Protein AF-A0A0F9JRD9-F1 (afdb_monomer)

Sequence (207 aa):
SVIQPGNIDYAKNQMSSLLNKDDSLRIRKLTGLKNTLFKLPQEKFYAPIIGVGLGSYSSRAAMITSGEYLRHHPSFIPIIPSKETKKFILPLWNRELLKNKWNHGVSNQPFSSWQSIYGEVGFIGLIIFLFVFFNNIKVFSFLLNNCKDKYICSIASGMLFFTIYLFFLLFMDNWLEYPRLMIPYWLITGLLLKEMASVKKKKNEKI

pLDDT: mean 91.37, std 11.01, range [45.81, 98.5]

Radius of gyration: 20.99 Å; Cα contacts (8 Å, |Δi|>4): 236; chains: 1; bounding box: 62×36×52 Å

Foldseek 3Di:
DPDDPVVVVLVVLLVVLCVDPDPLSHQLQVQLVCCLPPVLCVVPVCCQAFAPAALQAQDPSLVLLCVFPDPDNDPVRHNDHHPRCVPRQCVQGGVVQVVPVSQPDLSSHNDFQVSNQCNHTHVVSVVVVVVVLVVLLVLLVLCCVQPPDPVLVVLSVVLNVVSVVVVVRRSRHSVVNDCVPVVVSVVSSVVSVVVSVVRVVVVVVVD

Mean predicted aligned error: 5.33 Å

Secondary structure (DSSP, 8-state):
--S-HHHHHHHHHHHHHHH---GGGS-HHHHHHHIIIIIHHHH-TTHHHH-S-TTSSSSHHHHHHTSSSSSS--TTS-----HHIIIIITTTS-HHHHTSGGG-SGGG-S--HHHHHHHHHHHHHHHHHHHHHHHHHHHHHHHHHH---HHHHHHHHHHHHHHHHHHHHTTT--GGG-HHHHHHHHHHHHHHHHHHHHHHHHHHTT-

Solvent-accessible surface area (backbone atoms only — not comparable to full-atom values): 11183 Å² total; per-residue (Å²): 125,98,64,64,75,65,55,59,54,50,51,52,53,55,53,52,24,66,73,44,88,51,77,91,50,42,56,28,26,61,53,22,48,48,37,57,73,52,51,44,34,74,79,34,77,58,23,58,50,54,18,70,37,80,54,29,33,66,35,68,61,19,38,46,24,48,46,51,63,46,95,75,66,56,88,88,57,66,74,64,50,37,73,50,18,57,67,58,38,41,84,57,58,36,56,75,67,49,68,43,81,89,43,70,48,62,77,39,39,38,54,16,32,54,54,29,38,30,42,14,29,2,51,56,40,43,51,54,50,50,52,55,52,55,48,52,47,51,52,26,56,48,37,58,77,68,53,84,51,65,67,61,32,51,51,30,48,53,52,39,56,50,48,56,50,50,58,64,40,27,78,52,35,52,61,84,76,36,65,86,57,47,51,59,52,52,54,54,50,52,54,51,53,53,50,47,52,54,55,52,52,62,55,63,78,73,111

Structure (mmCIF, N/CA/C/O backbone):
data_AF-A0A0F9JRD9-F1
#
_entry.id   AF-A0A0F9JRD9-F1
#
loop_
_atom_site.group_PDB
_atom_site.id
_atom_site.type_symbol
_atom_site.label_atom_id
_atom_site.label_alt_id
_atom_site.label_comp_id
_atom_site.label_asym_id
_atom_site.label_entity_id
_atom_site.label_seq_id
_atom_site.pdbx_PDB_ins_code
_atom_site.Cartn_x
_atom_site.Cartn_y
_atom_site.Cartn_z
_atom_site.occupancy
_atom_site.B_iso_or_equiv
_atom_site.auth_seq_id
_atom_site.auth_comp_id
_atom_site.auth_asym_id
_atom_site.auth_atom_id
_atom_site.pdbx_PDB_model_num
ATOM 1 N N . SER A 1 1 ? 28.721 -4.020 19.016 1.00 45.81 1 SER A N 1
ATOM 2 C CA . SER A 1 1 ? 28.561 -2.705 18.365 1.00 45.81 1 SER A CA 1
ATOM 3 C C . SER A 1 1 ? 27.172 -2.642 17.743 1.00 45.81 1 SER A C 1
ATOM 5 O O . SER A 1 1 ? 26.763 -3.589 17.088 1.00 45.81 1 SER A O 1
ATOM 7 N N . VAL A 1 2 ? 26.408 -1.578 18.013 1.00 55.34 2 VAL A N 1
ATOM 8 C CA . VAL A 1 2 ? 24.977 -1.441 17.636 1.00 55.34 2 VAL A CA 1
ATOM 9 C C . VAL A 1 2 ? 24.785 -1.113 16.144 1.00 55.34 2 VAL A C 1
ATOM 11 O O . VAL A 1 2 ? 23.681 -1.165 15.615 1.00 55.34 2 VAL A O 1
ATOM 14 N N . ILE A 1 3 ? 25.876 -0.829 15.433 1.00 51.28 3 ILE A N 1
ATOM 15 C CA . ILE A 1 3 ? 25.873 -0.541 14.002 1.00 51.28 3 ILE A CA 1
ATOM 16 C C . ILE A 1 3 ? 26.516 -1.731 13.294 1.00 51.28 3 ILE A C 1
ATOM 18 O O . ILE A 1 3 ? 27.713 -1.975 13.456 1.00 51.28 3 ILE A O 1
ATOM 22 N N . GLN A 1 4 ? 25.727 -2.481 12.518 1.00 53.19 4 GLN A N 1
ATOM 23 C CA . GLN A 1 4 ? 26.287 -3.437 11.566 1.00 53.19 4 GLN A CA 1
ATOM 24 C C . GLN A 1 4 ? 27.150 -2.647 10.569 1.00 53.19 4 GLN A C 1
ATOM 26 O O . GLN A 1 4 ? 26.616 -1.750 9.911 1.00 53.19 4 GLN A O 1
ATOM 31 N N . PRO A 1 5 ? 28.454 -2.947 10.438 1.00 58.69 5 PRO A N 1
ATOM 32 C CA . PRO A 1 5 ? 29.384 -2.144 9.640 1.00 58.69 5 PRO A CA 1
ATOM 33 C C . PRO A 1 5 ? 28.925 -1.943 8.184 1.00 58.69 5 PRO A C 1
ATOM 35 O O . PRO A 1 5 ? 29.139 -0.878 7.617 1.00 58.69 5 PRO A O 1
ATOM 38 N N . GLY A 1 6 ? 28.161 -2.887 7.621 1.00 74.44 6 GLY A N 1
ATOM 39 C CA . GLY A 1 6 ? 27.599 -2.771 6.271 1.00 74.44 6 GLY A CA 1
ATOM 40 C C . GLY A 1 6 ? 26.513 -1.700 6.081 1.00 74.44 6 GLY A C 1
ATOM 41 O O . GLY A 1 6 ? 26.252 -1.320 4.943 1.00 74.44 6 GLY A O 1
ATOM 42 N N . ASN A 1 7 ? 25.887 -1.179 7.144 1.00 78.81 7 ASN A N 1
ATOM 43 C CA . ASN A 1 7 ? 24.824 -0.169 7.019 1.00 78.81 7 ASN A CA 1
ATOM 44 C C . ASN A 1 7 ? 25.373 1.213 6.655 1.00 78.81 7 ASN A C 1
ATOM 46 O O . ASN A 1 7 ? 24.731 1.951 5.908 1.00 78.81 7 ASN A O 1
ATOM 50 N N . ILE A 1 8 ? 26.560 1.558 7.163 1.00 81.50 8 ILE A N 1
ATOM 51 C CA . ILE A 1 8 ? 27.232 2.817 6.817 1.00 81.50 8 ILE A CA 1
ATOM 52 C C . ILE A 1 8 ? 27.651 2.774 5.349 1.00 81.50 8 ILE A C 1
ATOM 54 O O . ILE A 1 8 ? 27.400 3.728 4.616 1.00 81.50 8 ILE A O 1
ATOM 58 N N . ASP A 1 9 ? 28.225 1.657 4.903 1.00 81.12 9 ASP A N 1
ATOM 59 C CA . ASP A 1 9 ? 28.623 1.480 3.506 1.00 81.12 9 ASP A CA 1
ATOM 60 C C . ASP A 1 9 ? 27.410 1.474 2.573 1.00 81.12 9 ASP A C 1
ATOM 62 O O . ASP A 1 9 ? 27.439 2.097 1.514 1.00 81.12 9 ASP A O 1
ATOM 66 N N . TYR A 1 10 ? 26.301 0.855 2.989 1.00 76.62 10 TYR A N 1
ATOM 67 C CA . TYR A 1 10 ? 25.032 0.936 2.269 1.00 76.62 10 TYR A CA 1
ATOM 68 C C . TYR A 1 10 ? 24.541 2.381 2.141 1.00 76.62 10 TYR A C 1
ATOM 70 O O . TYR A 1 10 ? 24.228 2.822 1.036 1.00 76.62 10 TYR A O 1
ATOM 78 N N . ALA A 1 11 ? 24.501 3.136 3.243 1.00 79.50 11 ALA A N 1
ATOM 79 C CA . ALA A 1 11 ? 24.066 4.530 3.229 1.00 79.50 11 ALA A CA 1
ATOM 80 C C . ALA A 1 11 ? 24.973 5.399 2.344 1.00 79.50 11 ALA A C 1
ATOM 82 O O . ALA A 1 11 ? 24.471 6.166 1.523 1.00 79.50 11 ALA A O 1
ATOM 83 N N . LYS A 1 12 ? 26.297 5.223 2.440 1.00 81.75 12 LYS A N 1
ATOM 84 C CA . LYS A 1 12 ? 27.276 5.896 1.574 1.00 81.75 12 LYS A CA 1
ATOM 85 C C . LYS A 1 12 ? 27.044 5.574 0.100 1.00 81.75 12 LYS A C 1
ATOM 87 O O . LYS A 1 12 ? 27.028 6.495 -0.709 1.00 81.75 12 LYS A O 1
ATOM 92 N N . ASN A 1 13 ? 26.809 4.306 -0.239 1.00 76.88 13 ASN A N 1
ATOM 93 C CA . ASN A 1 13 ? 26.531 3.881 -1.613 1.00 76.88 13 ASN A CA 1
ATOM 94 C C . ASN A 1 13 ? 25.214 4.456 -2.156 1.00 76.88 13 ASN A C 1
ATOM 96 O O . ASN A 1 13 ? 25.135 4.798 -3.330 1.00 76.88 13 ASN A O 1
ATOM 100 N N . GLN A 1 14 ? 24.187 4.601 -1.316 1.00 75.44 14 GLN A N 1
ATOM 101 C CA . GLN A 1 14 ? 22.921 5.230 -1.713 1.00 75.44 14 GLN A CA 1
ATOM 102 C C . GLN A 1 14 ? 23.048 6.757 -1.862 1.00 75.44 14 GLN A C 1
ATOM 104 O O . GLN A 1 14 ? 22.435 7.354 -2.743 1.00 75.44 14 GLN A O 1
ATOM 109 N N . MET A 1 15 ? 23.860 7.416 -1.029 1.00 77.75 15 MET A N 1
ATOM 110 C CA . MET A 1 15 ? 24.137 8.851 -1.179 1.00 77.75 15 MET A CA 1
ATOM 111 C C . MET A 1 15 ? 25.020 9.139 -2.396 1.00 77.75 15 MET A C 1
ATOM 113 O O . MET A 1 15 ? 24.777 10.110 -3.109 1.00 77.75 15 MET A O 1
ATOM 117 N N . SER A 1 16 ? 26.020 8.301 -2.676 1.00 76.25 16 SER A N 1
ATOM 118 C CA . SER A 1 16 ? 26.856 8.465 -3.869 1.00 76.25 16 SER A CA 1
ATOM 119 C C . SER A 1 16 ? 26.058 8.226 -5.152 1.00 76.25 16 SER A C 1
ATOM 121 O O . SER A 1 16 ? 26.241 8.951 -6.129 1.00 76.25 16 SER A O 1
ATOM 123 N N . SER A 1 17 ? 25.110 7.286 -5.141 1.00 70.75 17 SER A N 1
ATOM 124 C CA . SER A 1 17 ? 24.231 7.031 -6.284 1.00 70.75 17 SER A CA 1
ATOM 125 C C . SER A 1 17 ? 23.247 8.177 -6.564 1.00 70.75 17 SER A C 1
ATOM 127 O O . SER A 1 17 ? 22.874 8.390 -7.714 1.00 70.75 17 SER A O 1
ATOM 129 N N . LEU A 1 18 ? 22.878 8.969 -5.548 1.00 71.19 18 LEU A N 1
ATOM 130 C CA . LEU A 1 18 ? 22.117 10.215 -5.718 1.00 71.19 18 LEU A CA 1
ATOM 131 C C . LEU A 1 18 ? 22.919 11.328 -6.401 1.00 71.19 18 LEU A C 1
ATOM 133 O O . LEU A 1 18 ? 22.350 12.118 -7.152 1.00 71.19 18 LEU A O 1
ATOM 137 N N . LEU A 1 19 ? 24.217 11.415 -6.103 1.00 74.56 19 LEU A N 1
ATOM 138 C CA . LEU A 1 19 ? 25.107 12.452 -6.635 1.00 74.56 19 LEU A CA 1
ATOM 139 C C . LEU A 1 19 ? 25.600 12.125 -8.051 1.00 74.56 19 LEU A C 1
ATOM 141 O O . LEU A 1 19 ? 25.897 13.033 -8.829 1.00 74.56 19 LEU A O 1
ATOM 145 N N . ASN A 1 20 ? 25.658 10.840 -8.403 1.00 67.06 20 ASN A N 1
ATOM 146 C CA . ASN A 1 20 ? 26.036 10.403 -9.739 1.00 67.06 20 ASN A CA 1
ATOM 147 C C . ASN A 1 20 ? 24.924 10.701 -10.759 1.00 67.06 20 ASN A C 1
ATOM 149 O O . ASN A 1 20 ? 23.761 10.349 -10.579 1.00 67.06 20 ASN A O 1
ATOM 153 N N . LYS A 1 21 ? 25.298 11.347 -11.872 1.00 60.53 21 LYS A N 1
ATOM 154 C CA . LYS A 1 21 ? 24.382 11.695 -12.976 1.00 60.53 21 LYS A CA 1
ATOM 155 C C . LYS A 1 21 ? 23.996 10.506 -13.865 1.00 60.53 21 LYS A C 1
ATOM 157 O O . LYS A 1 21 ? 23.145 10.677 -14.734 1.00 60.53 21 LYS A O 1
ATOM 162 N N . ASP A 1 22 ? 24.611 9.344 -13.667 1.00 61.94 22 ASP A N 1
ATOM 163 C CA . ASP A 1 22 ? 24.300 8.136 -14.424 1.00 61.94 22 ASP A CA 1
ATOM 164 C C . ASP A 1 22 ? 22.902 7.612 -14.046 1.00 61.94 22 ASP A C 1
ATOM 166 O O . ASP A 1 22 ? 22.629 7.269 -12.893 1.00 61.94 22 ASP A O 1
ATOM 170 N N . ASP A 1 23 ? 22.003 7.568 -15.031 1.00 57.19 23 ASP A N 1
ATOM 171 C CA . ASP A 1 23 ? 20.615 7.120 -14.878 1.00 57.19 23 ASP A CA 1
ATOM 172 C C . ASP A 1 23 ? 20.515 5.669 -14.375 1.00 57.19 23 ASP A C 1
ATOM 174 O O . ASP A 1 23 ? 19.526 5.319 -13.726 1.00 57.19 23 ASP A O 1
ATOM 178 N N . SER A 1 24 ? 21.542 4.843 -14.613 1.00 53.91 24 SER A N 1
ATOM 179 C CA . SER A 1 24 ? 21.598 3.450 -14.150 1.00 53.91 24 SER A CA 1
ATOM 180 C C . SER A 1 24 ? 21.767 3.311 -12.628 1.00 53.91 24 SER A C 1
ATOM 182 O O . SER A 1 24 ? 21.397 2.282 -12.058 1.00 53.91 24 SER A O 1
ATOM 184 N N . LEU A 1 25 ? 22.264 4.357 -11.956 1.00 55.25 25 LEU A N 1
ATOM 185 C CA . LEU A 1 25 ? 22.489 4.405 -10.505 1.00 55.25 25 LEU A CA 1
ATOM 186 C C . LEU A 1 25 ? 21.415 5.202 -9.749 1.00 55.25 25 LEU A C 1
ATOM 188 O O . LEU A 1 25 ? 21.411 5.212 -8.515 1.00 55.25 25 LEU A O 1
ATOM 192 N N . ARG A 1 26 ? 20.477 5.853 -10.450 1.00 65.00 26 ARG A N 1
ATOM 193 C CA . ARG A 1 26 ? 19.422 6.640 -9.798 1.00 65.00 26 ARG A CA 1
ATOM 194 C C . ARG A 1 26 ? 18.567 5.781 -8.869 1.00 65.00 26 ARG A C 1
ATOM 196 O O . ARG A 1 26 ? 18.231 4.636 -9.176 1.00 65.00 26 ARG A O 1
ATOM 203 N N . ILE A 1 27 ? 18.142 6.376 -7.749 1.00 79.75 27 ILE A N 1
ATOM 204 C CA . ILE A 1 27 ? 17.219 5.738 -6.802 1.00 79.75 27 ILE A CA 1
ATOM 205 C C . ILE A 1 27 ? 15.964 5.292 -7.551 1.00 79.75 27 ILE A C 1
ATOM 207 O O . ILE A 1 27 ? 15.130 6.098 -7.970 1.00 79.75 27 ILE A O 1
ATOM 211 N N . ARG A 1 28 ? 15.812 3.975 -7.671 1.00 88.50 28 ARG A N 1
ATOM 212 C CA . ARG A 1 28 ? 14.753 3.332 -8.452 1.00 88.50 28 ARG A CA 1
ATOM 213 C C . ARG A 1 28 ? 13.352 3.731 -8.014 1.00 88.50 28 ARG A C 1
ATOM 215 O O . ARG A 1 28 ? 12.466 3.815 -8.855 1.00 88.50 28 ARG A O 1
ATOM 222 N N . LYS A 1 29 ? 13.160 4.048 -6.732 1.00 90.31 29 LYS A N 1
ATOM 223 C CA . LYS A 1 29 ? 11.905 4.599 -6.210 1.00 90.31 29 LYS A CA 1
ATOM 224 C C . LYS A 1 29 ? 11.547 5.950 -6.820 1.00 90.31 29 LYS A C 1
ATOM 226 O O . LYS A 1 29 ? 10.413 6.136 -7.242 1.00 90.31 29 LYS A O 1
ATOM 231 N N . LEU A 1 30 ? 12.509 6.866 -6.935 1.00 89.75 30 LEU A N 1
ATOM 232 C CA . LEU A 1 30 ? 12.281 8.164 -7.576 1.00 89.75 30 LEU A CA 1
ATOM 233 C C . LEU A 1 30 ? 12.017 7.998 -9.075 1.00 89.75 30 LEU A C 1
ATOM 235 O O . LEU A 1 30 ? 11.145 8.664 -9.631 1.00 89.75 30 LEU A O 1
ATOM 239 N N . THR A 1 31 ? 12.720 7.071 -9.727 1.00 91.88 31 THR A N 1
ATOM 240 C CA . THR A 1 31 ? 12.466 6.748 -11.136 1.00 91.88 31 THR A CA 1
ATOM 241 C C . THR A 1 31 ? 11.081 6.130 -11.333 1.00 91.88 31 THR A C 1
ATOM 243 O O . THR A 1 31 ? 10.363 6.529 -12.247 1.00 91.88 31 THR A O 1
ATOM 246 N N . GLY A 1 32 ? 10.665 5.212 -10.457 1.00 94.25 32 GLY A N 1
ATOM 247 C CA . GLY A 1 32 ? 9.326 4.623 -10.454 1.00 94.25 32 GLY A CA 1
ATOM 248 C C . GLY A 1 32 ? 8.240 5.672 -10.225 1.00 94.25 32 GLY A C 1
ATOM 249 O O . GLY A 1 32 ? 7.268 5.733 -10.978 1.00 94.25 32 GLY A O 1
ATOM 250 N N . LEU A 1 33 ? 8.463 6.584 -9.278 1.00 95.00 33 LEU A N 1
ATOM 251 C CA . LEU A 1 33 ? 7.599 7.732 -9.028 1.00 95.00 33 LEU A CA 1
ATOM 252 C C . LEU A 1 33 ? 7.448 8.617 -10.271 1.00 95.00 33 LEU A C 1
ATOM 254 O O . LEU A 1 33 ? 6.331 8.918 -10.690 1.00 95.00 33 LEU A O 1
ATOM 258 N N . LYS A 1 34 ? 8.567 8.984 -10.908 1.00 95.44 34 LYS A N 1
ATOM 259 C CA . LYS A 1 34 ? 8.569 9.771 -12.148 1.00 95.44 34 LYS A CA 1
ATOM 260 C C . LYS A 1 34 ? 7.836 9.045 -13.277 1.00 95.44 34 LYS A C 1
ATOM 262 O O . LYS A 1 34 ? 7.066 9.664 -14.011 1.00 95.44 34 LYS A O 1
ATOM 267 N N . ASN A 1 35 ? 8.068 7.740 -13.421 1.00 96.19 35 ASN A N 1
ATOM 268 C CA . ASN A 1 35 ? 7.374 6.918 -14.406 1.00 96.19 35 ASN A CA 1
ATOM 269 C C . ASN A 1 35 ? 5.860 6.928 -14.152 1.00 96.19 35 ASN A C 1
ATOM 271 O O . ASN A 1 35 ? 5.098 7.078 -15.099 1.00 96.19 35 ASN A O 1
ATOM 275 N N . THR A 1 36 ? 5.434 6.836 -12.893 1.00 96.75 36 THR A N 1
ATOM 276 C CA . THR A 1 36 ? 4.015 6.784 -12.518 1.00 96.75 36 THR A CA 1
ATOM 277 C C . THR A 1 36 ? 3.312 8.127 -12.714 1.00 96.75 36 THR A C 1
ATOM 279 O O . THR A 1 36 ? 2.230 8.167 -13.284 1.00 96.75 36 THR A O 1
ATOM 282 N N . LEU A 1 37 ? 3.913 9.232 -12.262 1.00 97.06 37 LEU A N 1
ATOM 283 C CA . LEU A 1 37 ? 3.261 10.548 -12.274 1.00 97.06 37 LEU A CA 1
ATOM 284 C C . LEU A 1 37 ? 3.345 11.272 -13.618 1.00 97.06 37 LEU A C 1
ATOM 286 O O . LEU A 1 37 ? 2.480 12.088 -13.914 1.00 97.06 37 LEU A O 1
ATOM 290 N N . PHE A 1 38 ? 4.384 11.013 -14.417 1.00 97.19 38 PHE A N 1
ATOM 291 C CA . PHE A 1 38 ? 4.633 11.790 -15.636 1.00 97.19 38 PHE A CA 1
ATOM 292 C C . PHE A 1 38 ? 4.625 10.943 -16.901 1.00 97.19 38 PHE A C 1
ATOM 294 O O . PHE A 1 38 ? 3.961 11.313 -17.863 1.00 97.19 38 PHE A O 1
ATOM 301 N N . LYS A 1 39 ? 5.312 9.794 -16.922 1.00 97.12 39 LYS A N 1
ATOM 302 C CA . LYS A 1 39 ? 5.390 8.988 -18.154 1.00 97.12 39 LYS A CA 1
ATOM 303 C C . LYS A 1 39 ? 4.118 8.186 -18.420 1.00 97.12 39 LYS A C 1
ATOM 305 O O . LYS A 1 39 ? 3.664 8.122 -19.556 1.00 97.12 39 LYS A O 1
ATOM 310 N N . LEU A 1 40 ? 3.525 7.597 -17.384 1.00 97.19 40 LEU A N 1
ATOM 311 C CA . LEU A 1 40 ? 2.293 6.823 -17.519 1.00 97.19 40 LEU A CA 1
ATOM 312 C C . LEU A 1 40 ? 1.136 7.687 -18.064 1.00 97.19 40 LEU A C 1
ATOM 314 O O . LEU A 1 40 ? 0.501 7.249 -19.022 1.00 97.19 40 LEU A O 1
ATOM 318 N N . PRO A 1 41 ? 0.901 8.923 -17.574 1.00 97.44 41 PRO A N 1
ATOM 319 C CA . PRO A 1 41 ? -0.140 9.793 -18.126 1.00 97.44 41 PRO A CA 1
ATOM 320 C C . PRO A 1 41 ? 0.147 10.294 -19.543 1.00 97.44 41 PRO A C 1
ATOM 322 O O . PRO A 1 41 ? -0.790 10.491 -20.310 1.00 97.44 41 PRO A O 1
ATOM 325 N N . GLN A 1 42 ? 1.424 10.471 -19.905 1.00 97.25 42 GLN A N 1
ATOM 326 C CA . GLN A 1 42 ? 1.820 10.823 -21.275 1.00 97.25 42 GLN A CA 1
ATOM 327 C C . GLN A 1 42 ? 1.442 9.727 -22.279 1.00 97.25 42 GLN A C 1
ATOM 329 O O . GLN A 1 42 ? 1.083 10.032 -23.411 1.00 97.25 42 GLN A O 1
ATOM 334 N N . GLU A 1 43 ? 1.499 8.457 -21.873 1.00 96.69 43 GLU A N 1
ATOM 335 C CA . GLU A 1 43 ? 1.121 7.331 -22.735 1.00 96.69 43 GLU A CA 1
ATOM 336 C C . GLU A 1 43 ? -0.366 6.997 -22.673 1.00 96.69 43 GLU A C 1
ATOM 338 O O . GLU A 1 43 ? -0.952 6.542 -23.655 1.00 96.69 43 GLU A O 1
ATOM 343 N N . LYS A 1 44 ? -0.980 7.198 -21.508 1.00 97.00 44 LYS A N 1
ATOM 344 C CA . LYS A 1 44 ? -2.383 6.896 -21.251 1.00 97.00 44 LYS A CA 1
ATOM 345 C C . LYS A 1 44 ? -3.016 8.057 -20.508 1.00 97.00 44 LYS A C 1
ATOM 347 O O . LYS A 1 44 ? -3.017 8.089 -19.280 1.00 97.00 44 LYS A O 1
ATOM 352 N N . PHE A 1 45 ? -3.619 8.976 -21.258 1.00 97.44 45 PHE A N 1
ATOM 353 C CA . PHE A 1 45 ? -4.219 10.195 -20.704 1.00 97.44 45 PHE A CA 1
ATOM 354 C C . PHE A 1 45 ? -5.280 9.923 -19.620 1.00 97.44 45 PHE A C 1
ATOM 356 O O . PHE A 1 45 ? -5.492 10.757 -18.745 1.00 97.44 45 PHE A O 1
ATOM 363 N N . TYR A 1 46 ? -5.943 8.760 -19.661 1.00 97.31 46 TYR A N 1
ATOM 364 C CA . TYR A 1 46 ? -6.962 8.352 -18.690 1.00 97.31 46 TYR A CA 1
ATOM 365 C C . TYR A 1 46 ? -6.376 7.772 -17.390 1.00 97.31 46 TYR A C 1
ATOM 367 O O . TYR A 1 46 ? -7.074 7.716 -16.374 1.00 97.31 46 TYR A O 1
ATOM 375 N N . ALA A 1 47 ? -5.106 7.346 -17.397 1.00 97.50 47 ALA A N 1
ATOM 376 C CA . ALA A 1 47 ? -4.472 6.664 -16.270 1.00 97.50 47 ALA A CA 1
ATOM 377 C C . ALA A 1 47 ? -4.477 7.481 -14.963 1.00 97.50 47 ALA A C 1
ATOM 379 O O . ALA A 1 47 ? -4.743 6.891 -13.920 1.00 97.50 47 ALA A O 1
ATOM 380 N N . PRO A 1 48 ? -4.293 8.817 -14.958 1.00 98.00 48 PRO A N 1
ATOM 381 C CA . PRO A 1 48 ? -4.449 9.604 -13.737 1.00 98.00 48 PRO A CA 1
ATOM 382 C C . PRO A 1 48 ? -5.813 9.465 -13.067 1.00 98.00 48 PRO A C 1
ATOM 384 O O . PRO A 1 48 ? -5.894 9.555 -11.849 1.00 98.00 48 PRO A O 1
ATOM 387 N N . ILE A 1 49 ? -6.887 9.282 -13.836 1.00 98.12 49 ILE A N 1
ATOM 388 C CA . ILE A 1 49 ? -8.254 9.298 -13.306 1.00 98.12 49 ILE A CA 1
ATOM 389 C C . ILE A 1 49 ? -8.648 7.899 -12.834 1.00 98.12 49 ILE A C 1
ATOM 391 O O . ILE A 1 49 ? -9.047 7.739 -11.681 1.00 98.12 49 ILE A O 1
ATOM 395 N N . ILE A 1 50 ? -8.495 6.900 -13.710 1.00 98.00 50 ILE A N 1
ATOM 396 C CA . ILE A 1 50 ? -9.004 5.532 -13.503 1.00 98.00 50 ILE A CA 1
ATOM 397 C C . ILE A 1 50 ? -7.910 4.458 -13.431 1.00 98.00 50 ILE A C 1
ATOM 399 O O . ILE A 1 50 ? -8.218 3.290 -13.217 1.00 98.00 50 ILE A O 1
ATOM 403 N N . GLY A 1 51 ? -6.642 4.829 -13.615 1.00 98.06 51 GLY A N 1
ATOM 404 C CA . GLY A 1 51 ? -5.516 3.897 -13.634 1.00 98.06 51 GLY A CA 1
ATOM 405 C C . GLY A 1 51 ? -5.436 3.052 -14.904 1.00 98.06 51 GLY A C 1
ATOM 406 O O . GLY A 1 51 ? -6.104 3.316 -15.906 1.00 98.06 51 GLY A O 1
ATOM 407 N N . VAL A 1 52 ? -4.568 2.038 -14.878 1.00 97.94 52 VAL A N 1
ATOM 408 C CA . VAL A 1 52 ? -4.374 1.094 -15.996 1.00 97.94 52 VAL A CA 1
ATOM 409 C C . VAL A 1 52 ? -4.977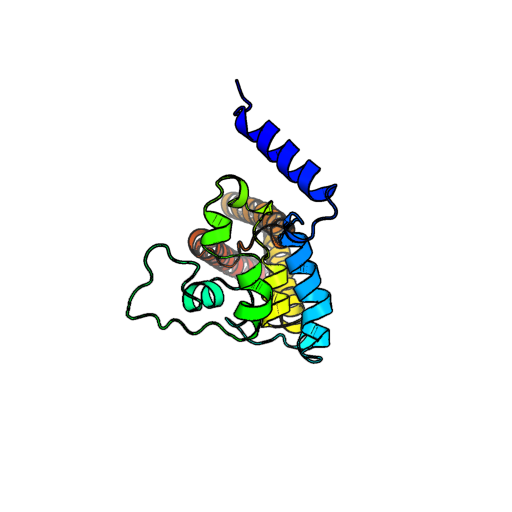 -0.289 -15.766 1.00 97.94 52 VAL A C 1
ATOM 411 O O . VAL A 1 52 ? -4.812 -1.161 -16.615 1.00 97.94 52 VAL A O 1
ATOM 414 N N . GLY A 1 53 ? -5.695 -0.475 -14.659 1.00 97.38 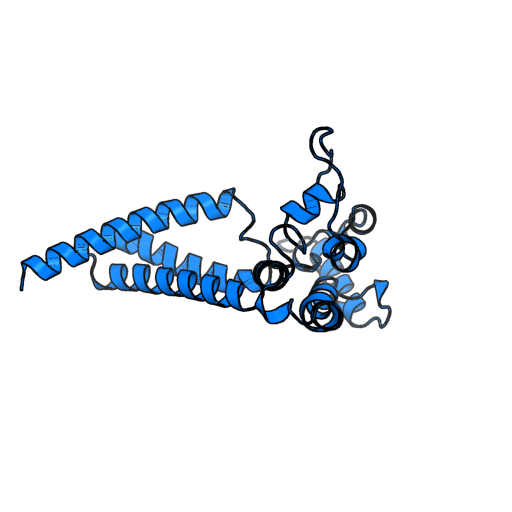53 GLY A N 1
ATOM 415 C CA . GLY A 1 53 ? -6.310 -1.735 -14.266 1.00 97.38 53 GLY A CA 1
ATOM 416 C C . GLY A 1 53 ? -5.569 -2.419 -13.120 1.00 97.38 53 GLY A C 1
ATOM 417 O O . GLY A 1 53 ? -4.339 -2.370 -13.016 1.00 97.38 53 GLY A O 1
ATOM 418 N N . LEU A 1 54 ? -6.342 -3.092 -12.265 1.00 96.06 54 LEU A N 1
ATOM 419 C CA . LEU A 1 54 ? -5.825 -3.897 -11.160 1.00 96.06 54 LEU A CA 1
ATOM 420 C C . LEU A 1 54 ? -4.882 -4.981 -11.681 1.00 96.06 54 LEU A C 1
ATOM 422 O O . LEU A 1 54 ? -5.146 -5.609 -12.708 1.00 96.06 54 LEU A O 1
ATOM 426 N N . GLY A 1 55 ? -3.772 -5.206 -10.983 1.00 95.44 55 GLY A N 1
ATOM 427 C CA . GLY A 1 55 ? -2.818 -6.242 -11.378 1.00 95.44 55 GLY A CA 1
ATOM 428 C C . GLY A 1 55 ? -1.978 -5.903 -12.611 1.00 95.44 55 GLY A C 1
ATOM 429 O O . GLY A 1 55 ? -1.250 -6.770 -13.088 1.00 95.44 55 GLY A O 1
ATOM 430 N N . SER A 1 56 ? -2.082 -4.683 -13.149 1.00 97.19 56 SER A N 1
ATOM 431 C CA . SER A 1 56 ? -1.472 -4.320 -14.435 1.00 97.19 56 SER A CA 1
ATOM 432 C C . SER A 1 56 ? -0.332 -3.313 -14.321 1.00 97.19 56 SER A C 1
ATOM 434 O O . SER A 1 56 ? 0.246 -2.973 -15.347 1.00 97.19 56 SER A O 1
ATOM 436 N N . TYR A 1 57 ? 0.021 -2.821 -13.129 1.00 97.38 57 TYR A N 1
ATOM 437 C CA . TYR A 1 57 ? 1.099 -1.836 -12.986 1.00 97.38 57 TYR A CA 1
ATOM 438 C C . TYR A 1 57 ? 2.232 -2.319 -12.084 1.00 97.38 57 TYR A C 1
ATOM 440 O O . TYR A 1 57 ? 3.194 -2.913 -12.572 1.00 97.38 57 TYR A O 1
ATOM 448 N N . SER A 1 58 ? 2.144 -2.060 -10.782 1.00 96.69 58 SER A N 1
ATOM 449 C CA . SER A 1 58 ? 3.219 -2.329 -9.823 1.00 96.69 58 SER A CA 1
ATOM 450 C C . SER A 1 58 ? 2.794 -3.221 -8.667 1.00 96.69 58 SER A C 1
ATOM 452 O O . SER A 1 58 ? 3.541 -3.342 -7.695 1.00 96.69 58 SER A O 1
ATOM 454 N N . SER A 1 59 ? 1.619 -3.847 -8.751 1.00 95.88 59 SER A N 1
ATOM 455 C CA . SER A 1 59 ? 1.208 -4.789 -7.722 1.00 95.88 59 SER A CA 1
ATOM 456 C C . SER A 1 59 ? 1.999 -6.089 -7.748 1.00 95.88 59 SER A C 1
ATOM 458 O O . SER A 1 59 ? 2.546 -6.511 -8.769 1.00 95.88 59 SER A O 1
ATOM 460 N N . ARG A 1 60 ? 2.018 -6.798 -6.622 1.00 94.69 60 ARG A N 1
ATOM 461 C CA . ARG A 1 60 ? 2.601 -8.139 -6.505 1.00 94.69 60 ARG A CA 1
ATOM 462 C C . ARG A 1 60 ? 1.934 -9.129 -7.439 1.00 94.69 60 ARG A C 1
ATOM 464 O O . ARG A 1 60 ? 2.623 -10.025 -7.903 1.00 94.69 60 ARG A O 1
ATOM 471 N N . ALA A 1 61 ? 0.652 -8.962 -7.763 1.00 95.38 61 ALA A N 1
ATOM 472 C CA . ALA A 1 61 ? 0.008 -9.756 -8.806 1.00 95.38 61 ALA A CA 1
ATOM 473 C C . ALA A 1 61 ? 0.713 -9.551 -10.158 1.00 95.38 61 ALA A C 1
ATOM 475 O O . ALA A 1 61 ? 1.162 -10.528 -10.754 1.00 95.38 61 ALA A O 1
ATOM 476 N N . ALA A 1 62 ? 0.915 -8.293 -10.568 1.00 96.38 62 ALA A N 1
ATOM 477 C CA . ALA A 1 62 ? 1.634 -7.936 -11.792 1.00 96.38 62 ALA A CA 1
ATOM 478 C C . ALA A 1 62 ? 3.085 -8.454 -11.796 1.00 96.38 62 ALA A C 1
ATOM 480 O O . ALA A 1 62 ? 3.610 -8.941 -12.798 1.00 96.38 62 ALA A O 1
ATOM 481 N N . MET A 1 63 ? 3.743 -8.383 -10.639 1.00 95.75 63 MET A N 1
ATOM 482 C CA . MET A 1 63 ? 5.115 -8.855 -10.473 1.00 95.75 63 MET A CA 1
ATOM 483 C C . MET A 1 63 ? 5.204 -10.387 -10.482 1.00 95.75 63 MET A C 1
ATOM 485 O O . MET A 1 63 ? 6.142 -10.938 -11.058 1.00 95.75 63 MET A O 1
ATOM 489 N N . ILE A 1 64 ? 4.234 -11.100 -9.909 1.00 96.31 64 ILE A N 1
ATOM 490 C CA . ILE A 1 64 ? 4.154 -12.563 -9.988 1.00 96.31 64 ILE A CA 1
ATOM 491 C C . ILE A 1 64 ? 3.954 -12.988 -11.441 1.00 96.31 64 ILE A C 1
ATOM 493 O O . ILE A 1 64 ? 4.735 -13.795 -11.936 1.00 96.31 64 ILE A O 1
ATOM 497 N N . THR A 1 65 ? 2.983 -12.415 -12.154 1.00 96.69 65 THR A N 1
ATOM 498 C CA . THR A 1 65 ? 2.709 -12.776 -13.557 1.00 96.69 65 THR A CA 1
ATOM 499 C C . THR A 1 65 ? 3.821 -12.358 -14.515 1.00 96.69 65 THR A C 1
ATOM 501 O O . THR A 1 65 ? 3.876 -12.859 -15.632 1.00 96.69 65 THR A O 1
ATOM 504 N N . SER A 1 66 ? 4.761 -11.508 -14.093 1.00 96.81 66 SER A N 1
ATOM 505 C CA . SER A 1 66 ? 5.963 -11.213 -14.879 1.00 96.81 66 SER A CA 1
ATOM 506 C C . SER A 1 66 ? 7.025 -12.314 -14.858 1.00 96.81 66 SER A C 1
ATOM 508 O O . SER A 1 66 ? 7.936 -12.282 -15.679 1.00 96.81 66 SER A O 1
ATOM 510 N N . GLY A 1 67 ? 6.949 -13.262 -13.918 1.00 96.31 67 GLY A N 1
ATOM 511 C CA . GLY A 1 67 ? 7.971 -14.293 -13.719 1.00 96.31 67 GLY A CA 1
ATOM 512 C C . GLY A 1 67 ? 9.215 -13.821 -12.954 1.00 96.31 67 GLY A C 1
ATOM 513 O O . GLY A 1 67 ? 9.982 -14.647 -12.465 1.00 96.31 67 GLY A O 1
ATOM 514 N N . GLU A 1 68 ? 9.407 -12.516 -12.757 1.00 94.81 68 GLU A N 1
ATOM 515 C CA . GLU A 1 68 ? 10.609 -11.967 -12.113 1.00 94.81 68 GLU A CA 1
ATOM 516 C C . GLU A 1 68 ? 10.549 -11.998 -10.577 1.00 94.81 68 GLU A C 1
ATOM 518 O O . GLU A 1 68 ? 11.584 -11.967 -9.913 1.00 94.81 68 GLU A O 1
ATOM 523 N N . TYR A 1 69 ? 9.352 -12.086 -9.990 1.00 93.06 69 TYR A N 1
ATOM 524 C CA . TYR A 1 69 ? 9.158 -11.906 -8.547 1.00 93.06 69 TYR A CA 1
ATOM 525 C C . TYR A 1 69 ? 9.418 -13.157 -7.701 1.00 93.06 69 TYR A C 1
ATOM 527 O O . TYR A 1 69 ? 10.102 -13.093 -6.679 1.00 93.06 69 TYR A O 1
ATOM 535 N N . LEU A 1 70 ? 8.851 -14.300 -8.093 1.00 93.44 70 LEU A N 1
ATOM 536 C CA . LEU A 1 70 ? 8.998 -15.548 -7.345 1.00 93.44 70 LEU A CA 1
ATOM 537 C C . LEU A 1 70 ? 10.366 -16.164 -7.628 1.00 93.44 70 LEU A C 1
ATOM 539 O O . LEU A 1 70 ? 10.803 -16.185 -8.770 1.00 93.44 70 LEU A O 1
ATOM 543 N N . ARG A 1 71 ? 11.032 -16.726 -6.613 1.00 90.94 71 ARG A N 1
ATOM 544 C CA . ARG A 1 71 ? 12.309 -17.438 -6.813 1.00 90.94 7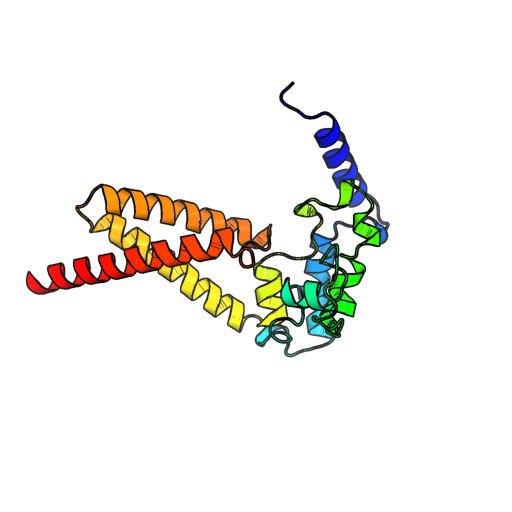1 ARG A CA 1
ATOM 545 C C . ARG A 1 71 ? 12.138 -18.670 -7.708 1.00 90.94 71 ARG A C 1
ATOM 547 O O . ARG A 1 71 ? 12.941 -18.899 -8.607 1.00 90.94 71 ARG A O 1
ATOM 554 N N . HIS A 1 72 ? 11.078 -19.434 -7.457 1.00 94.75 72 HIS A N 1
ATOM 555 C CA . HIS A 1 72 ? 10.661 -20.582 -8.254 1.00 94.75 72 HIS A CA 1
ATOM 556 C C . HIS A 1 72 ? 9.269 -20.280 -8.795 1.00 94.75 72 HIS A C 1
ATOM 558 O O . HIS A 1 72 ? 8.300 -20.264 -8.037 1.00 94.75 72 HIS A O 1
ATOM 564 N N . HIS A 1 73 ? 9.196 -19.958 -10.085 1.00 95.88 73 HIS A N 1
ATOM 565 C CA . HIS A 1 73 ? 7.934 -19.610 -10.726 1.00 95.88 73 HIS A CA 1
ATOM 566 C C . HIS A 1 73 ? 7.134 -20.894 -10.997 1.00 95.88 73 HIS A C 1
ATOM 568 O O . HIS A 1 73 ? 7.648 -21.762 -11.705 1.00 95.88 73 HIS A O 1
ATOM 574 N N . PRO A 1 74 ? 5.931 -21.067 -10.424 1.00 96.38 74 PRO A N 1
ATOM 575 C CA . PRO A 1 74 ? 5.159 -22.290 -10.606 1.00 96.38 74 PRO A CA 1
ATOM 576 C C . PRO A 1 74 ? 4.671 -22.419 -12.049 1.00 96.38 74 PRO A C 1
ATOM 578 O O . PRO A 1 74 ? 4.206 -21.442 -12.629 1.00 96.38 74 PRO A O 1
ATOM 581 N N . SER A 1 75 ? 4.700 -23.631 -12.607 1.00 96.88 75 SER A N 1
ATOM 582 C CA . SER A 1 75 ? 4.278 -23.891 -13.994 1.00 96.88 75 SER A CA 1
ATOM 583 C C . SER A 1 75 ? 2.802 -23.580 -14.262 1.00 96.88 75 SER A C 1
ATOM 585 O O . SER A 1 75 ? 2.442 -23.262 -15.390 1.00 96.88 75 SER A O 1
ATOM 587 N N . PHE A 1 76 ? 1.951 -23.639 -13.234 1.00 96.88 76 PHE A N 1
ATOM 588 C CA . PHE A 1 76 ? 0.523 -23.330 -13.345 1.00 96.88 76 PHE A CA 1
ATOM 589 C C . PHE A 1 76 ? 0.215 -21.823 -13.360 1.00 96.88 76 PHE A C 1
ATOM 591 O O . PHE A 1 76 ? -0.922 -21.445 -13.628 1.00 96.88 76 PHE A O 1
ATOM 598 N N . ILE A 1 77 ? 1.191 -20.955 -13.061 1.00 96.19 77 ILE A N 1
ATOM 599 C CA . ILE A 1 77 ? 1.027 -19.501 -13.155 1.00 96.19 77 ILE A CA 1
ATOM 600 C C . ILE A 1 77 ? 1.642 -19.046 -14.480 1.00 96.19 77 ILE A C 1
ATOM 602 O O . ILE A 1 77 ? 2.863 -19.114 -14.633 1.00 96.19 77 ILE A O 1
ATOM 606 N N . PRO A 1 78 ? 0.854 -18.546 -15.440 1.00 95.75 78 PRO A N 1
ATOM 607 C CA . PRO A 1 78 ? 1.402 -18.131 -16.720 1.00 95.75 78 PRO A CA 1
ATOM 608 C C . PRO A 1 78 ? 2.259 -16.862 -16.572 1.00 95.75 78 PRO A C 1
ATOM 610 O O . PRO A 1 78 ? 1.966 -15.982 -15.759 1.00 95.75 78 PRO A O 1
ATOM 613 N N . ILE A 1 79 ? 3.327 -16.770 -17.371 1.00 97.50 79 ILE A N 1
ATOM 614 C CA . ILE A 1 79 ? 4.205 -15.594 -17.430 1.00 97.50 79 ILE A CA 1
ATOM 615 C C . ILE A 1 79 ? 3.665 -14.647 -18.503 1.00 97.50 79 ILE A C 1
ATOM 617 O O . ILE A 1 79 ? 3.970 -14.782 -19.687 1.00 97.50 79 ILE A O 1
ATOM 621 N N . ILE A 1 80 ? 2.807 -13.720 -18.087 1.00 96.69 80 ILE A N 1
ATOM 622 C CA . ILE A 1 80 ? 2.120 -12.762 -18.958 1.00 96.69 80 ILE A CA 1
ATOM 623 C C . ILE A 1 80 ? 2.138 -11.389 -18.265 1.00 96.69 80 ILE A C 1
ATOM 625 O O . ILE A 1 80 ? 1.122 -10.958 -17.715 1.00 96.69 80 ILE A O 1
ATOM 629 N N . PRO A 1 81 ? 3.291 -10.693 -18.231 1.00 96.50 81 PRO A N 1
ATOM 630 C CA . PRO A 1 81 ? 3.334 -9.337 -17.700 1.00 96.50 81 PRO A CA 1
ATOM 631 C C . PRO A 1 81 ? 2.466 -8.407 -18.552 1.00 96.50 81 PRO A C 1
ATOM 633 O O . PRO A 1 81 ? 2.469 -8.492 -19.785 1.00 96.50 81 PRO A O 1
ATOM 636 N N . SER A 1 82 ? 1.780 -7.466 -17.906 1.00 97.19 82 SER A N 1
ATOM 637 C CA . SER A 1 82 ? 1.104 -6.381 -18.617 1.00 97.19 82 SER A CA 1
ATOM 638 C C . SER A 1 82 ? 2.117 -5.508 -19.371 1.00 97.19 82 SER A C 1
ATOM 640 O O . SER A 1 82 ? 3.326 -5.495 -19.086 1.00 97.19 82 SER A O 1
ATOM 642 N N . LYS A 1 83 ? 1.619 -4.720 -20.330 1.00 97.75 83 LYS A N 1
ATOM 643 C CA . LYS A 1 83 ? 2.457 -3.782 -21.091 1.00 97.75 83 LYS A CA 1
ATOM 644 C C . LYS A 1 83 ? 3.094 -2.746 -20.164 1.00 97.75 83 LYS A C 1
ATOM 646 O O . LYS A 1 83 ? 4.258 -2.393 -20.340 1.00 97.75 83 LYS A O 1
ATOM 651 N N . GLU A 1 84 ? 2.356 -2.293 -19.160 1.00 97.50 84 GLU A N 1
ATOM 652 C CA . GLU A 1 84 ? 2.755 -1.218 -18.262 1.00 97.50 84 GLU A CA 1
ATOM 653 C C . GLU A 1 84 ? 3.774 -1.710 -17.232 1.00 97.50 84 GLU A C 1
ATOM 655 O O . GLU A 1 84 ? 4.798 -1.054 -17.036 1.00 97.50 84 GLU A O 1
ATOM 660 N N . THR A 1 85 ? 3.579 -2.898 -16.648 1.00 97.56 85 THR A N 1
ATOM 661 C CA . THR A 1 85 ? 4.572 -3.526 -15.764 1.00 97.56 85 THR A CA 1
ATOM 662 C C . THR A 1 85 ? 5.880 -3.759 -16.509 1.00 97.56 85 THR A C 1
ATOM 664 O O . THR A 1 85 ? 6.944 -3.358 -16.030 1.00 97.56 85 THR A O 1
ATOM 667 N N . LYS A 1 86 ? 5.811 -4.335 -17.720 1.00 97.44 86 LYS A N 1
ATOM 668 C CA . LYS A 1 86 ? 6.994 -4.606 -18.549 1.00 97.44 86 LYS A CA 1
ATOM 669 C C . LYS A 1 86 ? 7.765 -3.336 -18.902 1.00 97.44 86 LYS A C 1
ATOM 671 O O . LYS A 1 86 ? 8.991 -3.364 -18.945 1.00 97.44 86 LYS A O 1
ATOM 676 N N . LYS A 1 87 ? 7.060 -2.231 -19.150 1.00 97.12 87 LYS A N 1
ATOM 677 C CA . LYS A 1 87 ? 7.664 -0.970 -19.587 1.00 97.12 87 LYS A CA 1
ATOM 678 C C . LYS A 1 87 ? 8.181 -0.103 -18.442 1.00 97.12 87 LYS A C 1
ATOM 680 O O . LYS A 1 87 ? 9.236 0.507 -18.578 1.00 97.12 87 LYS A O 1
ATOM 685 N N . PHE A 1 88 ? 7.453 -0.020 -17.330 1.00 96.38 88 PHE A N 1
ATOM 686 C CA . PHE A 1 88 ? 7.741 0.959 -16.277 1.00 96.38 88 PHE A CA 1
ATOM 687 C C . PHE A 1 88 ? 8.340 0.365 -15.007 1.00 96.38 88 PHE A C 1
ATOM 689 O O . PHE A 1 88 ? 9.037 1.093 -14.297 1.00 96.38 88 PHE A O 1
ATOM 696 N N . ILE A 1 89 ? 8.073 -0.913 -14.718 1.00 96.06 89 ILE A N 1
ATOM 697 C CA . ILE A 1 89 ? 8.438 -1.545 -13.445 1.00 96.06 89 ILE A CA 1
ATOM 698 C C . ILE A 1 89 ? 9.578 -2.549 -13.612 1.00 96.06 89 ILE A C 1
ATOM 700 O O . ILE A 1 89 ? 10.582 -2.423 -12.914 1.00 96.06 89 ILE A O 1
ATOM 704 N N . LEU A 1 90 ? 9.492 -3.494 -14.556 1.00 95.62 90 LEU A N 1
ATOM 705 C CA . LEU A 1 90 ? 10.539 -4.515 -14.752 1.00 95.62 90 LEU A CA 1
ATOM 706 C C . LEU A 1 90 ? 11.940 -3.953 -15.047 1.00 95.62 90 LEU A C 1
ATOM 708 O O . LEU A 1 90 ? 12.908 -4.513 -14.527 1.00 95.62 90 LEU A O 1
ATOM 712 N N . PRO A 1 91 ? 12.102 -2.833 -15.782 1.00 94.56 91 PRO A N 1
ATOM 713 C CA . PRO A 1 91 ? 13.421 -2.226 -15.962 1.00 94.56 91 PRO A CA 1
ATOM 714 C C . PRO A 1 91 ? 14.045 -1.728 -14.652 1.00 94.56 91 PRO A C 1
ATOM 716 O O . PRO A 1 91 ? 15.251 -1.532 -14.583 1.00 94.56 91 PRO A O 1
ATOM 719 N N . LEU A 1 92 ? 13.234 -1.519 -13.611 1.00 92.75 92 LEU A N 1
ATOM 720 C CA . LEU A 1 92 ? 13.672 -1.077 -12.287 1.00 92.75 92 LEU A CA 1
ATOM 721 C C . LEU A 1 92 ? 13.712 -2.234 -11.275 1.00 92.75 92 LEU A C 1
ATOM 723 O O . LEU A 1 92 ? 14.384 -2.151 -10.245 1.00 92.75 92 LEU A O 1
ATOM 727 N N . TRP A 1 93 ? 12.994 -3.325 -11.530 1.00 92.19 93 TRP A N 1
ATOM 728 C CA . TRP A 1 93 ? 12.888 -4.448 -10.607 1.00 92.19 93 TRP A CA 1
ATOM 729 C C . TRP A 1 93 ? 12.797 -5.776 -11.353 1.00 92.19 93 TRP A C 1
ATOM 731 O O . TRP A 1 93 ? 11.722 -6.221 -11.745 1.00 92.19 93 TRP A O 1
ATOM 741 N N . ASN A 1 94 ? 13.951 -6.416 -11.508 1.00 92.50 94 ASN A N 1
ATOM 742 C CA . ASN A 1 94 ? 14.110 -7.743 -12.094 1.00 92.50 94 ASN A CA 1
ATOM 743 C C . ASN A 1 94 ? 15.199 -8.517 -11.338 1.00 92.50 94 ASN A C 1
ATOM 745 O O . ASN A 1 94 ? 15.962 -7.936 -10.556 1.00 92.50 94 ASN A O 1
ATOM 749 N N . ARG A 1 95 ? 15.281 -9.830 -11.557 1.00 90.69 95 ARG A N 1
ATOM 750 C CA . ARG A 1 95 ? 16.215 -10.697 -10.826 1.00 90.69 95 ARG A CA 1
ATOM 751 C C . ARG A 1 95 ? 17.672 -10.309 -11.030 1.00 90.69 95 ARG A C 1
ATOM 753 O O . ARG A 1 95 ? 18.453 -10.447 -10.095 1.00 90.69 95 ARG A O 1
ATOM 760 N N . GLU A 1 96 ? 18.043 -9.829 -12.213 1.00 90.25 96 GLU A N 1
ATOM 761 C CA . GLU A 1 96 ? 19.415 -9.423 -12.520 1.00 90.25 96 GLU A CA 1
ATOM 762 C C . GLU A 1 96 ? 19.860 -8.248 -11.644 1.00 90.25 96 GLU A C 1
ATOM 764 O O . GLU A 1 96 ? 20.874 -8.349 -10.954 1.00 90.25 96 GLU A O 1
ATOM 769 N N . LEU A 1 97 ? 19.043 -7.193 -11.558 1.00 87.44 97 LEU A N 1
ATOM 770 C CA . LEU A 1 97 ? 19.295 -6.044 -10.681 1.00 87.44 97 LEU A CA 1
ATOM 771 C C . LEU A 1 97 ? 19.351 -6.438 -9.203 1.00 87.44 97 LEU A C 1
ATOM 773 O O . LEU A 1 97 ? 20.106 -5.853 -8.421 1.00 87.44 97 LEU A O 1
ATOM 777 N N . LEU A 1 98 ? 18.547 -7.428 -8.816 1.00 86.50 98 LEU A N 1
ATOM 778 C CA . LEU A 1 98 ? 18.482 -7.937 -7.452 1.00 86.50 98 LEU A CA 1
ATOM 779 C C . LEU A 1 98 ? 19.616 -8.911 -7.114 1.00 86.50 98 LEU A C 1
ATOM 781 O O . LEU A 1 98 ? 19.754 -9.253 -5.952 1.00 86.50 98 LEU A O 1
ATOM 785 N N . LYS A 1 99 ? 20.474 -9.337 -8.050 1.00 85.62 99 LYS A N 1
ATOM 786 C CA . LYS A 1 99 ? 21.669 -10.128 -7.685 1.00 85.62 99 LYS A CA 1
ATOM 787 C C . LYS A 1 99 ? 22.631 -9.336 -6.798 1.00 85.62 99 LYS A C 1
ATOM 789 O O . LYS A 1 99 ? 23.381 -9.919 -6.018 1.00 85.62 99 LYS A O 1
ATOM 794 N N . ASN A 1 100 ? 22.619 -8.008 -6.906 1.00 81.00 100 ASN A N 1
ATOM 795 C CA . ASN A 1 100 ? 23.406 -7.154 -6.035 1.00 81.00 100 ASN A CA 1
ATOM 796 C C . ASN A 1 100 ? 22.742 -7.058 -4.651 1.00 81.00 100 ASN A C 1
ATOM 798 O O . ASN A 1 100 ? 21.647 -6.520 -4.505 1.00 81.00 100 ASN A O 1
ATOM 802 N N . LYS A 1 101 ? 23.434 -7.515 -3.603 1.00 74.25 101 LYS A N 1
ATOM 803 C CA . LYS A 1 101 ? 22.918 -7.497 -2.224 1.00 74.25 101 LYS A CA 1
ATOM 804 C C . LYS A 1 101 ? 22.484 -6.107 -1.737 1.00 74.25 101 LYS A C 1
ATOM 806 O O . LYS A 1 101 ? 21.580 -5.990 -0.913 1.00 74.25 101 LYS A O 1
ATOM 811 N N . TRP A 1 102 ? 23.086 -5.046 -2.272 1.00 74.44 102 TRP A N 1
ATOM 812 C CA . TRP A 1 102 ? 22.766 -3.660 -1.924 1.00 74.44 102 TRP A CA 1
ATOM 813 C C . TRP A 1 102 ? 21.478 -3.151 -2.591 1.00 74.44 102 TRP A C 1
ATOM 815 O O . TRP A 1 102 ? 21.070 -2.019 -2.359 1.00 74.44 102 TRP A O 1
ATOM 825 N N . ASN A 1 103 ? 20.810 -3.982 -3.394 1.00 76.25 103 ASN A N 1
ATOM 826 C CA . ASN A 1 103 ? 19.630 -3.619 -4.172 1.00 76.25 103 ASN A CA 1
ATOM 827 C C . ASN A 1 103 ? 18.305 -4.158 -3.608 1.00 76.25 103 ASN A C 1
ATOM 829 O O . ASN A 1 103 ? 17.259 -3.889 -4.200 1.00 76.25 103 ASN A O 1
ATOM 833 N N . HIS A 1 104 ? 18.318 -4.867 -2.475 1.00 72.69 104 HIS A N 1
ATOM 834 C CA . HIS A 1 104 ? 17.122 -5.516 -1.911 1.00 72.69 104 HIS A CA 1
ATOM 835 C C . HIS A 1 104 ? 16.284 -4.652 -0.957 1.00 72.69 104 HIS A C 1
ATOM 837 O O . HIS A 1 104 ? 15.158 -5.027 -0.635 1.00 72.69 104 HIS A O 1
ATOM 843 N N . GLY A 1 105 ? 16.813 -3.523 -0.475 1.00 78.06 105 GLY A N 1
ATOM 844 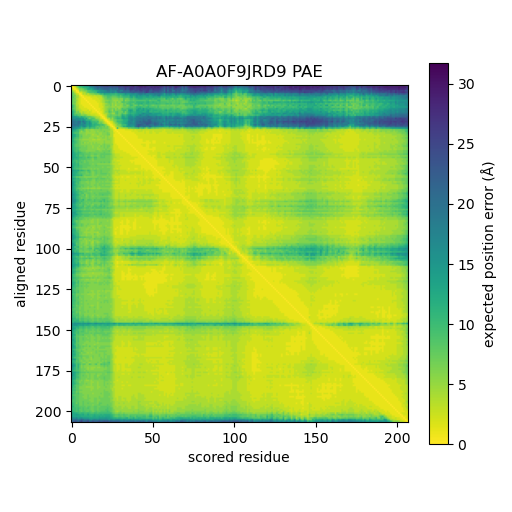C CA . GLY A 1 105 ? 16.134 -2.697 0.529 1.00 78.06 105 GLY A CA 1
ATOM 845 C C . GLY A 1 105 ? 14.818 -2.077 0.043 1.00 78.06 105 GLY A C 1
ATOM 846 O O . GLY A 1 105 ? 14.641 -1.814 -1.145 1.00 78.06 105 GLY A O 1
ATOM 847 N N . VAL A 1 106 ? 13.912 -1.759 0.975 1.00 81.25 106 VAL A N 1
ATOM 848 C CA . VAL A 1 106 ? 12.631 -1.078 0.683 1.00 81.25 106 VAL A CA 1
ATOM 849 C C . VAL A 1 106 ? 12.851 0.248 -0.053 1.00 81.25 106 VAL A C 1
ATOM 851 O O . VAL A 1 106 ? 12.082 0.600 -0.943 1.00 81.25 106 VAL A O 1
ATOM 854 N N . SER A 1 107 ? 13.940 0.966 0.236 1.00 77.25 107 SER A N 1
ATOM 855 C CA . SER A 1 107 ? 14.324 2.203 -0.467 1.00 77.25 107 SER A CA 1
ATOM 856 C C . SER A 1 107 ? 14.575 2.004 -1.966 1.00 77.25 107 SER A C 1
ATOM 858 O O . SER A 1 107 ? 14.425 2.939 -2.747 1.00 77.25 107 SER A O 1
ATOM 860 N N . ASN A 1 108 ? 14.927 0.782 -2.365 1.00 83.00 108 ASN A N 1
ATOM 861 C CA . ASN A 1 108 ? 15.265 0.410 -3.730 1.00 83.00 108 ASN A CA 1
ATOM 862 C C . ASN A 1 108 ? 14.097 -0.199 -4.517 1.00 83.00 108 ASN A C 1
ATOM 864 O O . ASN A 1 108 ? 14.212 -0.383 -5.730 1.00 83.00 108 ASN A O 1
ATOM 868 N N . GLN A 1 109 ? 12.983 -0.516 -3.855 1.00 90.94 109 GLN A N 1
ATOM 869 C CA . GLN A 1 109 ? 11.764 -0.937 -4.539 1.00 90.94 109 GLN A CA 1
ATOM 870 C C . GLN A 1 109 ? 11.189 0.254 -5.320 1.00 90.94 109 GLN A C 1
ATOM 872 O O . GLN A 1 109 ? 11.027 1.332 -4.741 1.00 90.94 109 GLN A O 1
ATOM 877 N N . PRO A 1 110 ? 10.877 0.107 -6.622 1.00 92.56 110 PRO A N 1
ATOM 878 C CA . PRO A 1 110 ? 10.401 1.211 -7.452 1.00 92.56 110 PRO A CA 1
ATOM 879 C C . PRO A 1 110 ? 8.922 1.549 -7.231 1.00 92.56 110 PRO A C 1
ATOM 881 O O . PRO A 1 110 ? 8.363 2.333 -7.992 1.00 92.56 110 PRO A O 1
ATOM 884 N N . PHE A 1 111 ? 8.280 0.930 -6.243 1.00 93.56 111 PHE A N 1
ATOM 885 C CA . PHE A 1 111 ? 6.860 1.054 -5.959 1.00 93.56 111 PHE A CA 1
ATOM 886 C C . PHE A 1 111 ? 6.611 1.222 -4.459 1.00 93.56 111 PHE A C 1
ATOM 888 O O . PHE A 1 111 ? 7.454 0.911 -3.616 1.00 93.56 111 PHE A O 1
ATOM 895 N N . SER A 1 112 ? 5.431 1.739 -4.142 1.00 95.88 112 SER A N 1
ATOM 896 C CA . SER A 1 112 ? 4.892 1.934 -2.796 1.00 95.88 112 SER A CA 1
ATOM 897 C C . SER A 1 112 ? 3.371 1.789 -2.864 1.00 95.88 112 SER A C 1
ATOM 899 O O . SER A 1 112 ? 2.803 1.817 -3.957 1.00 95.88 112 SER A O 1
ATOM 901 N N . SER A 1 113 ? 2.704 1.638 -1.721 1.00 97.25 113 SER A N 1
ATOM 902 C CA . SER A 1 113 ? 1.258 1.372 -1.680 1.00 97.25 113 SER A CA 1
ATOM 903 C C . SER A 1 113 ? 0.442 2.420 -2.446 1.00 97.25 113 SER A C 1
ATOM 905 O O . SER A 1 113 ? -0.396 2.066 -3.273 1.00 97.25 113 SER A O 1
ATOM 907 N N . TRP A 1 114 ? 0.708 3.716 -2.229 1.00 97.56 114 TRP A N 1
ATOM 908 C CA . TRP A 1 114 ? -0.033 4.771 -2.934 1.00 97.56 114 TRP A CA 1
ATOM 909 C C . TRP A 1 114 ? 0.255 4.769 -4.438 1.00 97.56 114 TRP A C 1
ATOM 911 O O . TRP A 1 114 ? -0.649 5.010 -5.232 1.00 97.56 114 TRP A O 1
ATOM 921 N N . GLN A 1 115 ? 1.500 4.482 -4.831 1.00 96.94 115 GLN A N 1
ATOM 922 C CA . GLN A 1 115 ? 1.910 4.455 -6.229 1.00 96.94 115 GLN A CA 1
ATOM 923 C C . GLN A 1 115 ? 1.230 3.298 -6.969 1.00 96.94 115 GLN A C 1
ATOM 925 O O . GLN A 1 115 ? 0.775 3.491 -8.092 1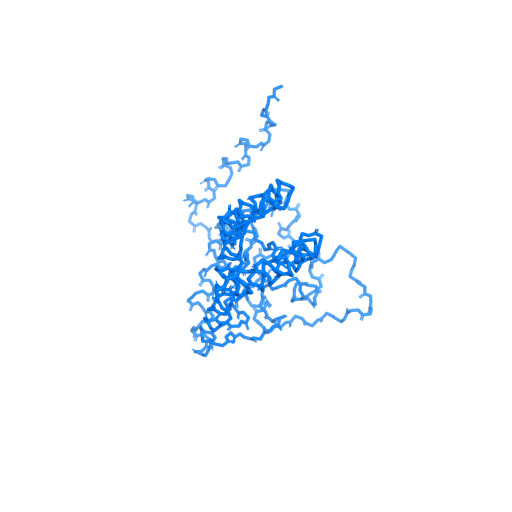.00 96.94 115 GLN A O 1
ATOM 930 N N . SER A 1 116 ? 1.101 2.132 -6.326 1.00 97.25 116 SER A N 1
ATOM 931 C CA . SER A 1 116 ? 0.337 1.001 -6.862 1.00 97.25 116 SER A CA 1
ATOM 932 C C . SER A 1 116 ? -1.151 1.338 -6.983 1.00 97.25 116 SER A C 1
ATOM 934 O O . SER A 1 116 ? -1.720 1.125 -8.050 1.00 97.25 116 SER A O 1
ATOM 936 N N . ILE A 1 117 ? -1.774 1.938 -5.956 1.00 98.12 117 ILE A N 1
ATOM 937 C CA . ILE A 1 117 ? -3.188 2.360 -6.031 1.00 98.12 117 ILE A CA 1
ATOM 938 C C . ILE A 1 117 ? -3.399 3.353 -7.179 1.00 98.12 117 ILE A C 1
ATOM 940 O O . ILE A 1 117 ? -4.304 3.176 -7.990 1.00 98.12 117 ILE A O 1
ATOM 944 N N . TYR A 1 118 ? -2.560 4.386 -7.263 1.00 98.38 118 TYR A N 1
ATOM 945 C CA . TYR A 1 118 ? -2.665 5.408 -8.298 1.00 98.38 118 TYR A CA 1
ATOM 946 C C . TYR A 1 118 ? -2.404 4.845 -9.697 1.00 98.38 118 TYR A C 1
ATOM 948 O O . TYR A 1 118 ? -3.154 5.127 -10.623 1.00 98.38 118 TYR A O 1
ATOM 956 N N . GLY A 1 119 ? -1.370 4.020 -9.867 1.00 97.69 119 GLY A N 1
ATOM 957 C CA . GLY A 1 119 ? -1.072 3.409 -11.158 1.00 97.69 119 GLY A CA 1
ATOM 958 C C . GLY A 1 119 ? -2.203 2.500 -11.642 1.00 97.69 119 GLY A C 1
ATOM 959 O O . GLY A 1 119 ? -2.570 2.545 -12.813 1.00 97.69 119 GLY A O 1
ATOM 960 N N . GLU A 1 120 ? -2.796 1.703 -10.753 1.00 98.19 120 GLU A N 1
ATOM 961 C CA . GLU A 1 120 ? -3.791 0.693 -11.130 1.00 98.19 120 GLU A CA 1
ATOM 962 C C . GLU A 1 120 ? -5.225 1.224 -11.192 1.00 98.19 120 GLU A C 1
ATOM 964 O O . GLU A 1 120 ? -5.983 0.788 -12.056 1.00 98.19 120 GLU A O 1
ATOM 969 N N . VAL A 1 121 ? -5.588 2.178 -10.330 1.00 98.25 121 VAL A N 1
ATOM 970 C CA . VAL A 1 121 ? -6.976 2.656 -10.157 1.00 98.25 121 VAL A CA 1
ATOM 971 C C . VAL A 1 121 ? -7.090 4.192 -10.209 1.00 98.25 121 VAL A C 1
ATOM 973 O O . VAL A 1 121 ? -8.176 4.756 -10.073 1.00 98.25 121 VAL A O 1
ATOM 976 N N . GLY A 1 122 ? -5.982 4.905 -10.420 1.00 98.12 122 GLY A N 1
ATOM 977 C CA . GLY A 1 122 ? -5.967 6.360 -10.564 1.00 98.12 122 GLY A CA 1
ATOM 978 C C . GLY A 1 122 ? -6.320 7.113 -9.280 1.00 98.12 122 GLY A C 1
ATOM 979 O O . GLY A 1 122 ? -6.305 6.582 -8.163 1.00 98.12 122 GLY A O 1
ATOM 980 N N . PHE A 1 123 ? -6.656 8.391 -9.441 1.00 98.06 123 PHE A N 1
ATOM 981 C CA . PHE A 1 123 ? -7.104 9.258 -8.356 1.00 98.06 123 PHE A CA 1
ATOM 982 C C . PHE A 1 123 ? -8.403 8.772 -7.719 1.00 98.06 123 PHE A C 1
ATOM 984 O O . PHE A 1 123 ? -8.570 8.940 -6.513 1.00 98.06 123 PHE A O 1
ATOM 991 N N . ILE A 1 124 ? -9.297 8.133 -8.480 1.00 98.06 124 ILE A N 1
ATOM 992 C CA . ILE A 1 124 ? -10.538 7.580 -7.922 1.00 98.06 124 ILE A CA 1
ATOM 993 C C . ILE A 1 124 ? -10.215 6.519 -6.867 1.00 98.06 124 ILE A C 1
ATOM 995 O O . ILE A 1 124 ? -10.731 6.585 -5.750 1.00 98.06 124 ILE A O 1
ATOM 999 N N . GLY A 1 125 ? -9.309 5.588 -7.178 1.00 97.75 125 GLY A N 1
ATOM 1000 C CA . GLY A 1 125 ? -8.862 4.583 -6.215 1.00 97.75 125 GLY A CA 1
ATOM 1001 C C . GLY A 1 125 ? -8.205 5.193 -4.979 1.00 97.75 125 GLY A C 1
ATOM 1002 O O . GLY A 1 125 ? -8.503 4.776 -3.860 1.00 97.75 125 GLY A O 1
ATOM 1003 N N . LEU A 1 126 ? -7.365 6.220 -5.159 1.00 97.69 126 LEU A N 1
ATOM 1004 C CA . LEU A 1 126 ? -6.758 6.941 -4.035 1.00 97.69 126 LEU A CA 1
ATOM 1005 C C . LEU A 1 126 ? -7.802 7.625 -3.147 1.00 97.69 126 LEU A C 1
ATOM 1007 O O . LEU A 1 126 ? -7.698 7.542 -1.926 1.00 97.69 126 LEU A O 1
ATOM 1011 N N . ILE A 1 127 ? -8.810 8.279 -3.727 1.00 98.31 127 ILE A N 1
ATOM 1012 C CA . ILE A 1 127 ? -9.876 8.948 -2.968 1.00 98.31 127 ILE A CA 1
ATOM 1013 C C . ILE A 1 127 ? -10.674 7.926 -2.159 1.00 98.31 127 ILE A C 1
ATOM 1015 O O . ILE A 1 127 ? -10.894 8.137 -0.967 1.00 98.31 127 ILE A O 1
ATOM 1019 N N . ILE A 1 128 ? -11.064 6.804 -2.771 1.00 98.25 128 ILE A N 1
ATOM 1020 C CA . ILE A 1 128 ? -11.779 5.722 -2.078 1.00 98.25 128 ILE A CA 1
ATOM 1021 C C . ILE A 1 128 ? -10.921 5.166 -0.938 1.00 98.25 128 ILE A C 1
ATOM 1023 O O . ILE A 1 128 ? -11.407 5.008 0.183 1.00 98.25 128 ILE A O 1
ATOM 1027 N N . PHE A 1 129 ? -9.637 4.918 -1.200 1.00 97.88 129 PHE A N 1
ATOM 1028 C CA . PHE A 1 129 ? -8.699 4.447 -0.188 1.00 97.88 129 PHE A CA 1
ATOM 1029 C C . PHE A 1 129 ? -8.603 5.424 0.990 1.00 97.88 129 PHE A C 1
ATOM 1031 O O . PHE A 1 129 ? -8.796 5.020 2.136 1.00 97.88 129 PHE A O 1
ATOM 1038 N N . LEU A 1 130 ? -8.364 6.711 0.720 1.00 97.81 130 LEU A N 1
ATOM 1039 C CA . LEU A 1 130 ? -8.272 7.749 1.747 1.00 97.81 130 LEU A CA 1
ATOM 1040 C C . LEU A 1 130 ? -9.580 7.880 2.530 1.00 97.81 130 LEU A C 1
ATOM 1042 O O . LEU A 1 130 ? -9.547 8.003 3.751 1.00 97.81 130 LEU A O 1
ATOM 1046 N N . PHE A 1 131 ? -10.731 7.802 1.862 1.00 98.25 131 PHE A N 1
ATOM 1047 C CA . PHE A 1 131 ? -12.033 7.834 2.520 1.00 98.25 131 PHE A CA 1
ATOM 1048 C C . PHE A 1 131 ? -12.186 6.695 3.535 1.00 98.25 131 PHE A C 1
ATOM 1050 O O . PHE A 1 131 ? -12.501 6.948 4.700 1.00 98.25 131 PHE A O 1
ATOM 1057 N N . VAL A 1 132 ? -11.912 5.453 3.122 1.00 97.69 132 VAL A N 1
ATOM 1058 C CA . VAL A 1 132 ? -11.950 4.281 4.012 1.00 97.69 132 VAL A CA 1
ATOM 1059 C C . VAL A 1 132 ? -10.956 4.450 5.164 1.00 97.69 132 VAL A C 1
ATOM 1061 O O . VAL A 1 132 ? -11.290 4.213 6.326 1.00 97.69 132 VAL A O 1
ATOM 1064 N N . PHE A 1 133 ? -9.753 4.926 4.856 1.00 97.25 133 PHE A N 1
ATOM 1065 C CA . PHE A 1 133 ? -8.684 5.126 5.821 1.00 97.25 133 PHE A CA 1
ATOM 1066 C C . PHE A 1 133 ? -9.050 6.149 6.909 1.00 97.25 133 PHE A C 1
ATOM 1068 O O . PHE A 1 133 ? -8.945 5.867 8.105 1.00 97.25 133 PHE A O 1
ATOM 1075 N N . PHE A 1 134 ? -9.549 7.323 6.517 1.00 97.81 134 PHE A N 1
ATOM 1076 C CA . PHE A 1 134 ? -10.002 8.345 7.460 1.00 97.81 134 PHE A CA 1
ATOM 1077 C C . PHE A 1 134 ? -11.254 7.916 8.227 1.00 97.81 134 PHE A C 1
ATOM 1079 O O . PHE A 1 134 ? -11.438 8.326 9.375 1.00 97.81 134 PHE A O 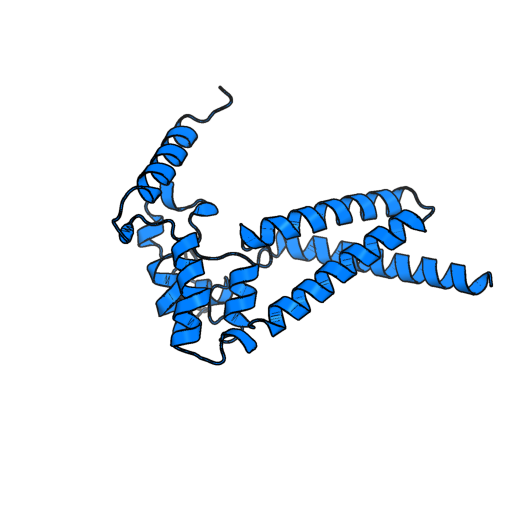1
ATOM 1086 N N . ASN A 1 135 ? -12.107 7.073 7.640 1.00 97.75 135 ASN A N 1
ATOM 1087 C CA . ASN A 1 135 ? -13.242 6.507 8.359 1.00 97.75 135 ASN A CA 1
ATOM 1088 C C . ASN A 1 135 ? -12.784 5.587 9.503 1.00 97.75 135 ASN A C 1
ATOM 1090 O O . ASN A 1 135 ? -13.303 5.702 10.611 1.00 97.75 135 ASN A O 1
ATOM 1094 N N . ASN A 1 136 ? -11.756 4.757 9.291 1.00 97.81 136 ASN A N 1
ATOM 1095 C CA . ASN A 1 136 ? -11.173 3.939 10.362 1.00 97.81 136 ASN A CA 1
ATOM 1096 C C . ASN A 1 136 ? -10.653 4.807 11.519 1.00 97.81 136 ASN A C 1
ATOM 1098 O O . ASN A 1 136 ? -10.950 4.528 12.679 1.00 97.81 136 ASN A O 1
ATOM 1102 N N . ILE A 1 137 ? -9.963 5.915 11.216 1.00 98.12 137 ILE A N 1
ATOM 1103 C CA . ILE A 1 137 ? -9.514 6.877 12.238 1.00 98.12 137 ILE A CA 1
ATOM 1104 C C . ILE A 1 137 ? -10.708 7.405 13.044 1.00 98.12 137 ILE A C 1
ATOM 1106 O O . ILE A 1 137 ? -10.682 7.366 14.272 1.00 98.12 137 ILE A O 1
ATOM 1110 N N . LYS A 1 138 ? -11.787 7.832 12.372 1.00 97.81 138 LYS A N 1
ATOM 1111 C CA . LYS A 1 138 ? -13.004 8.321 13.044 1.00 97.81 138 LYS A CA 1
ATOM 1112 C C . LYS A 1 138 ? -13.629 7.269 13.958 1.00 97.81 138 LYS A C 1
ATOM 1114 O O . LYS A 1 138 ? -14.064 7.613 15.054 1.00 97.81 138 LYS A O 1
ATOM 1119 N N . VAL A 1 139 ? -13.666 6.007 13.532 1.00 97.19 139 VAL A N 1
ATOM 1120 C CA . VAL A 1 139 ? -14.188 4.887 14.334 1.00 97.19 139 VAL A CA 1
ATOM 1121 C C . VAL A 1 139 ? -13.372 4.720 15.612 1.00 97.19 139 VAL A C 1
ATOM 1123 O O . VAL A 1 139 ? -13.942 4.671 16.703 1.00 97.19 139 VAL A O 1
ATOM 1126 N N . PHE A 1 140 ? -12.045 4.682 15.500 1.00 98.25 140 PHE A N 1
ATOM 1127 C CA . PHE A 1 140 ? -11.171 4.493 16.657 1.00 98.25 140 PHE A CA 1
ATOM 1128 C C . PHE A 1 140 ? -11.235 5.691 17.608 1.00 98.25 140 PHE A C 1
ATOM 1130 O O . PHE A 1 140 ? -11.418 5.507 18.809 1.00 98.25 140 PHE A O 1
ATOM 1137 N N . SER A 1 141 ? -11.206 6.918 17.082 1.00 97.94 141 SER A N 1
ATOM 1138 C CA . SER A 1 141 ? -11.385 8.134 17.883 1.00 97.94 141 SER A CA 1
ATOM 1139 C C . SER A 1 141 ? -12.757 8.199 18.560 1.00 97.94 141 SER A C 1
ATOM 1141 O O . SER A 1 141 ? -12.859 8.642 19.703 1.00 97.94 141 SER A O 1
ATOM 1143 N N . PHE A 1 142 ? -13.825 7.740 17.901 1.00 97.69 142 PHE A N 1
ATOM 1144 C CA . PHE A 1 142 ? -15.148 7.665 18.520 1.00 97.69 142 PHE A CA 1
ATOM 1145 C C . PHE A 1 142 ? -15.144 6.714 19.719 1.00 97.69 142 PHE A C 1
ATOM 1147 O O . PHE A 1 142 ? -15.643 7.079 20.784 1.00 97.69 142 PHE A O 1
ATOM 1154 N N . LEU A 1 143 ? -14.572 5.517 19.564 1.00 97.31 143 LEU A N 1
ATOM 1155 C CA . LEU A 1 143 ? -14.504 4.528 20.640 1.00 97.31 143 LEU A CA 1
ATOM 1156 C C . LEU A 1 143 ? -13.686 5.026 21.828 1.00 97.31 143 LEU A C 1
ATOM 1158 O O . LEU A 1 143 ? -14.138 4.878 22.958 1.00 97.31 143 LEU A O 1
ATOM 1162 N N . LEU A 1 144 ? -12.552 5.684 21.583 1.00 96.88 144 LEU A N 1
ATOM 1163 C CA . LEU A 1 144 ? -11.730 6.270 22.646 1.00 96.88 144 LEU A CA 1
ATOM 1164 C C . LEU A 1 144 ? -12.492 7.286 23.505 1.00 96.88 144 LEU A C 1
ATOM 1166 O O . LEU A 1 144 ? -12.276 7.350 24.709 1.00 96.88 144 LEU A O 1
ATOM 1170 N N . ASN A 1 145 ? -13.406 8.045 22.898 1.00 96.44 145 ASN A N 1
ATOM 1171 C CA . ASN A 1 145 ? -14.173 9.075 23.597 1.00 96.44 145 ASN A CA 1
ATOM 1172 C C . ASN A 1 145 ? -15.467 8.559 24.251 1.00 96.44 145 ASN A C 1
ATOM 1174 O O . ASN A 1 145 ? -16.058 9.269 25.061 1.00 96.44 145 ASN A O 1
ATOM 1178 N N . ASN A 1 146 ? -15.961 7.374 23.872 1.00 94.69 146 ASN A N 1
ATOM 1179 C CA . ASN A 1 146 ? -17.304 6.916 24.262 1.00 94.69 146 ASN A CA 1
ATOM 1180 C C . ASN A 1 146 ? -17.339 5.527 24.914 1.00 94.69 146 ASN A C 1
ATOM 1182 O O . ASN A 1 146 ? -18.355 5.170 25.516 1.00 94.69 146 ASN A O 1
ATOM 1186 N N . CYS A 1 147 ? -16.287 4.719 24.792 1.00 87.25 147 CYS A N 1
ATOM 1187 C CA . CYS A 1 147 ? -16.258 3.392 25.389 1.00 87.25 147 CYS A CA 1
ATOM 1188 C C . CYS A 1 147 ? -15.829 3.468 26.864 1.00 87.25 147 CYS A C 1
ATOM 1190 O O . CYS A 1 147 ? -14.941 4.229 27.240 1.00 87.25 147 CYS A O 1
ATOM 1192 N N . LYS A 1 148 ? -16.493 2.679 27.715 1.00 90.94 148 LYS A N 1
ATOM 1193 C CA . LYS A 1 148 ? -16.159 2.552 29.145 1.00 90.94 148 LYS A CA 1
ATOM 1194 C C . LYS A 1 148 ? -15.236 1.369 29.429 1.00 90.94 148 LYS A C 1
ATOM 1196 O O . LYS A 1 148 ? -14.601 1.331 30.479 1.00 90.94 148 LYS A O 1
ATOM 1201 N N . ASP A 1 149 ? -15.199 0.397 28.521 1.00 95.25 149 ASP A N 1
ATOM 1202 C CA . ASP A 1 149 ? -14.372 -0.790 28.664 1.00 95.25 149 ASP A CA 1
ATOM 1203 C C . ASP A 1 149 ? -12.910 -0.438 28.365 1.00 95.25 149 ASP A C 1
ATOM 1205 O O . ASP A 1 149 ? -12.552 -0.073 27.242 1.00 95.25 149 ASP A O 1
ATOM 1209 N N . LYS A 1 150 ? -12.059 -0.564 29.389 1.00 95.44 150 LYS A N 1
ATOM 1210 C CA . LYS A 1 150 ? -10.626 -0.273 29.292 1.00 95.44 150 LYS A CA 1
ATOM 1211 C C . LYS A 1 150 ? -9.946 -1.116 28.212 1.00 95.44 150 LYS A C 1
ATOM 1213 O O . LYS A 1 150 ? -9.087 -0.588 27.514 1.00 95.44 150 LYS A O 1
ATOM 1218 N N . TYR 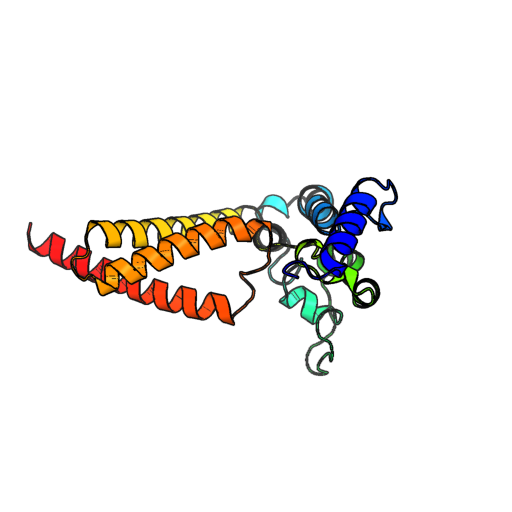A 1 151 ? -10.341 -2.379 28.036 1.00 96.50 151 TYR A N 1
ATOM 1219 C CA . TYR A 1 151 ? -9.736 -3.265 27.042 1.00 96.50 151 TYR A CA 1
ATOM 1220 C C . TYR A 1 151 ? -10.032 -2.788 25.619 1.00 96.50 151 TYR A C 1
ATOM 1222 O O . TYR A 1 151 ? -9.113 -2.654 24.810 1.00 96.50 151 TYR A O 1
ATOM 1230 N N . ILE A 1 152 ? -11.291 -2.456 25.325 1.00 96.31 152 ILE A N 1
ATOM 1231 C CA . ILE A 1 152 ? -11.688 -1.917 24.017 1.00 96.31 152 ILE A CA 1
ATOM 1232 C C . ILE A 1 152 ? -10.994 -0.582 23.746 1.00 96.31 152 ILE A C 1
ATOM 1234 O O . ILE A 1 152 ? -10.476 -0.381 22.647 1.00 96.31 152 ILE A O 1
ATOM 1238 N N . CYS A 1 153 ? -10.929 0.312 24.738 1.00 96.25 153 CYS A N 1
ATOM 1239 C CA . CYS A 1 153 ? -10.219 1.584 24.604 1.00 96.25 153 CYS A CA 1
ATOM 1240 C C . CYS A 1 153 ? -8.731 1.382 24.289 1.00 96.25 153 CYS A C 1
ATOM 1242 O O . CYS A 1 153 ? -8.202 2.041 23.394 1.00 96.25 153 CYS A O 1
ATOM 1244 N N . SER A 1 154 ? -8.054 0.451 24.965 1.00 97.44 154 SER A N 1
ATOM 1245 C CA . SER A 1 154 ? -6.650 0.132 24.684 1.00 97.44 154 SER A CA 1
ATOM 1246 C C . SER A 1 154 ? -6.450 -0.413 23.269 1.00 97.44 154 SER A C 1
ATOM 1248 O O . SER A 1 154 ? -5.536 0.031 22.575 1.00 97.44 154 SER A O 1
ATOM 1250 N N . ILE A 1 155 ? -7.322 -1.317 22.808 1.00 98.06 155 ILE A N 1
ATOM 1251 C CA . ILE A 1 155 ? -7.262 -1.854 21.439 1.00 98.06 155 ILE A CA 1
ATOM 1252 C C . ILE A 1 155 ? -7.513 -0.739 20.415 1.00 98.06 155 ILE A C 1
ATOM 1254 O O . ILE A 1 155 ? -6.754 -0.615 19.455 1.00 98.06 155 ILE A O 1
ATOM 1258 N N . ALA A 1 156 ? -8.526 0.108 20.623 1.00 98.19 156 ALA A N 1
ATOM 1259 C CA . ALA A 1 156 ? -8.825 1.237 19.741 1.00 98.19 156 ALA A CA 1
ATOM 1260 C C . ALA A 1 156 ? -7.663 2.241 19.678 1.00 98.19 156 ALA A C 1
ATOM 1262 O O . ALA A 1 156 ? -7.329 2.720 18.596 1.00 98.19 156 ALA A O 1
ATOM 1263 N N . SER A 1 157 ? -7.009 2.511 20.812 1.00 98.06 157 SER A N 1
ATOM 1264 C CA . SER A 1 157 ? -5.812 3.356 20.880 1.00 98.06 157 SER A CA 1
ATOM 1265 C C . SER A 1 157 ? -4.678 2.761 20.047 1.00 98.06 157 SER A C 1
ATOM 1267 O O . SER A 1 157 ? -4.159 3.417 19.144 1.00 98.06 157 SER A O 1
ATOM 1269 N N . GLY A 1 158 ? -4.355 1.482 20.271 1.00 98.31 158 GLY A N 1
ATOM 1270 C CA . GLY A 1 158 ? -3.331 0.772 19.503 1.00 98.31 158 GLY A CA 1
ATOM 1271 C C . GLY A 1 158 ? -3.621 0.780 18.001 1.00 98.31 158 GLY A C 1
ATOM 1272 O O . GLY A 1 158 ? -2.738 1.093 17.205 1.00 98.31 158 GLY A O 1
ATOM 1273 N N . MET A 1 159 ? -4.872 0.527 17.609 1.00 98.44 159 MET A N 1
ATOM 1274 C CA . MET A 1 159 ? -5.306 0.567 16.210 1.00 98.44 159 MET A CA 1
ATOM 1275 C C . MET A 1 159 ? -5.243 1.969 15.602 1.00 98.44 159 MET A C 1
ATOM 1277 O O . MET A 1 159 ? -4.913 2.096 14.423 1.00 98.44 159 MET A O 1
ATOM 1281 N N . LEU A 1 160 ? -5.507 3.022 16.379 1.00 98.44 160 LEU A N 1
ATOM 1282 C CA . LEU A 1 160 ? -5.359 4.406 15.933 1.00 98.44 160 LEU A CA 1
ATOM 1283 C C . LEU A 1 160 ? -3.892 4.737 15.638 1.00 98.44 160 LEU A C 1
ATOM 1285 O O . LEU A 1 160 ? -3.584 5.167 14.526 1.00 98.44 160 LEU A O 1
ATOM 1289 N N . PHE A 1 161 ? -2.989 4.483 16.591 1.00 98.31 161 PHE A N 1
ATOM 1290 C CA . PHE A 1 161 ? -1.549 4.697 16.397 1.00 98.31 161 PHE A CA 1
ATOM 1291 C C . PHE A 1 161 ? -1.014 3.878 15.226 1.00 98.31 161 PHE A C 1
ATOM 1293 O O . PHE A 1 161 ? -0.298 4.401 14.372 1.00 98.31 161 PHE A O 1
ATOM 1300 N N . PHE A 1 162 ? -1.404 2.606 15.152 1.00 98.31 162 PHE A N 1
ATOM 1301 C CA . PHE A 1 162 ? -0.989 1.720 14.078 1.00 98.31 162 PHE A CA 1
ATOM 1302 C C . PHE A 1 162 ? -1.514 2.186 12.716 1.00 98.31 162 PHE A C 1
ATOM 1304 O O . PHE A 1 162 ? -0.762 2.203 11.749 1.00 98.31 162 PHE A O 1
ATOM 1311 N N . THR A 1 163 ? -2.762 2.652 12.638 1.00 98.19 163 THR A N 1
ATOM 1312 C CA . THR A 1 163 ? -3.315 3.230 11.405 1.00 98.19 163 THR A CA 1
ATOM 1313 C C . THR A 1 163 ? -2.524 4.462 10.990 1.00 98.19 163 THR A C 1
ATOM 1315 O O . THR A 1 163 ? -2.051 4.512 9.865 1.00 98.19 163 THR A O 1
ATOM 1318 N N . ILE A 1 164 ? -2.275 5.417 11.889 1.00 97.75 164 ILE A N 1
ATOM 1319 C CA . ILE A 1 164 ? -1.459 6.604 11.579 1.00 97.75 164 ILE A CA 1
ATOM 1320 C C . ILE A 1 164 ? -0.062 6.199 11.083 1.00 97.75 164 ILE A C 1
ATOM 1322 O O . ILE A 1 164 ? 0.423 6.741 10.094 1.00 97.75 164 ILE A O 1
ATOM 1326 N N . TYR A 1 165 ? 0.567 5.204 11.707 1.00 97.81 165 TYR A N 1
ATOM 1327 C CA . TYR A 1 165 ? 1.845 4.666 11.244 1.00 97.81 165 TYR A CA 1
ATOM 1328 C C . TYR A 1 165 ? 1.764 4.090 9.818 1.00 97.81 165 TYR A C 1
ATOM 1330 O O . TYR A 1 165 ? 2.596 4.420 8.969 1.00 97.81 165 TYR A O 1
ATOM 1338 N N . LEU A 1 166 ? 0.731 3.295 9.517 1.00 97.56 166 LEU A N 1
ATOM 1339 C CA . LEU A 1 166 ? 0.484 2.760 8.174 1.00 97.56 166 LEU A CA 1
ATOM 1340 C C . LEU A 1 166 ? 0.258 3.866 7.129 1.00 97.56 166 LEU A C 1
ATOM 1342 O O . LEU A 1 166 ? 0.663 3.703 5.977 1.00 97.56 166 LEU A O 1
ATOM 1346 N N . PHE A 1 167 ? -0.321 5.009 7.522 1.00 97.25 167 PHE A N 1
ATOM 1347 C CA . PHE A 1 167 ? -0.457 6.174 6.639 1.00 97.25 167 PHE A CA 1
ATOM 1348 C C . PHE A 1 167 ? 0.905 6.658 6.143 1.00 97.25 167 PHE A C 1
ATOM 1350 O O . PHE A 1 167 ? 1.105 6.847 4.947 1.00 97.25 167 PHE A O 1
ATOM 1357 N N . PHE A 1 168 ? 1.865 6.828 7.051 1.00 96.56 168 PHE A N 1
ATOM 1358 C CA . PHE A 1 168 ? 3.210 7.260 6.678 1.00 96.56 168 PHE A CA 1
ATOM 1359 C C . PHE A 1 168 ? 3.945 6.184 5.876 1.00 96.56 168 PHE A C 1
ATOM 1361 O O . PHE A 1 168 ? 4.620 6.496 4.892 1.00 96.56 168 PHE A O 1
ATOM 1368 N N . LEU A 1 169 ? 3.760 4.908 6.233 1.00 95.75 169 LEU A N 1
ATOM 1369 C CA . LEU A 1 169 ? 4.316 3.798 5.462 1.00 95.75 169 LEU A CA 1
ATOM 1370 C C . LEU A 1 169 ? 3.755 3.697 4.044 1.00 95.75 169 LEU A C 1
ATOM 1372 O O . LEU A 1 169 ? 4.419 3.110 3.193 1.00 95.75 169 LEU A O 1
ATOM 1376 N N . LEU A 1 170 ? 2.586 4.278 3.759 1.00 96.00 170 LEU A N 1
ATOM 1377 C CA . LEU A 1 170 ? 1.980 4.276 2.428 1.00 96.00 170 LEU A CA 1
ATOM 1378 C C . LEU A 1 170 ? 2.951 4.773 1.347 1.00 96.00 170 LEU A C 1
ATOM 1380 O O . LEU A 1 170 ? 2.970 4.220 0.249 1.00 96.00 170 LEU A O 1
ATOM 1384 N N . PHE A 1 171 ? 3.772 5.776 1.680 1.00 94.38 171 PHE A N 1
ATOM 1385 C CA . PHE A 1 171 ? 4.758 6.410 0.794 1.00 94.38 171 PHE A CA 1
ATOM 1386 C C . PHE A 1 171 ? 6.073 5.642 0.673 1.00 94.38 171 PHE A C 1
ATOM 1388 O O . PHE A 1 171 ? 6.851 5.884 -0.250 1.00 94.38 171 PHE A O 1
ATOM 1395 N N . MET A 1 172 ? 6.323 4.714 1.593 1.00 92.62 172 MET A N 1
ATOM 1396 C CA . MET A 1 172 ? 7.607 4.035 1.717 1.00 92.62 172 MET A CA 1
ATOM 1397 C C . MET A 1 172 ? 7.532 2.574 1.297 1.00 92.62 172 MET A C 1
ATOM 1399 O O . MET A 1 172 ? 8.446 2.111 0.626 1.00 92.62 172 MET A O 1
ATOM 1403 N N . ASP A 1 173 ? 6.470 1.856 1.637 1.00 94.56 173 ASP A N 1
ATOM 1404 C CA . ASP A 1 173 ? 6.369 0.414 1.416 1.00 94.56 173 ASP A CA 1
ATOM 1405 C C . ASP A 1 173 ? 5.032 0.051 0.758 1.00 94.56 173 ASP A C 1
ATOM 1407 O O . ASP A 1 173 ? 4.041 0.787 0.833 1.00 94.56 173 ASP A O 1
ATOM 1411 N N . ASN A 1 174 ? 4.995 -1.103 0.103 1.00 94.62 174 ASN A N 1
ATOM 1412 C CA . ASN A 1 174 ? 3.792 -1.685 -0.477 1.00 94.62 174 ASN A CA 1
ATOM 1413 C C . ASN A 1 174 ? 3.075 -2.596 0.538 1.00 94.62 174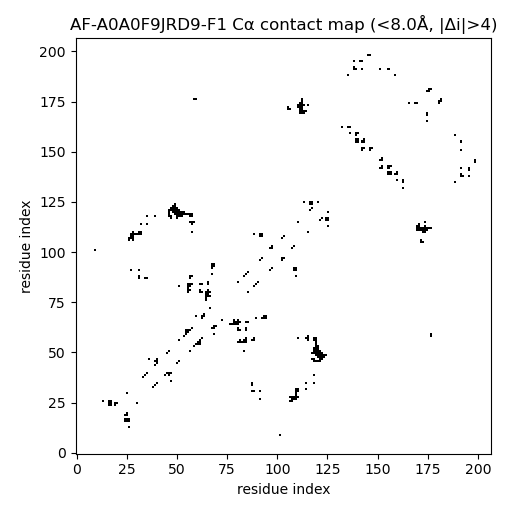 ASN A C 1
ATOM 1415 O O . ASN A 1 174 ? 2.836 -3.780 0.293 1.00 94.62 174 ASN A O 1
ATOM 1419 N N . TRP A 1 175 ? 2.796 -2.053 1.730 1.00 96.06 175 TRP A N 1
ATOM 1420 C CA . TRP A 1 175 ? 2.289 -2.808 2.877 1.00 96.06 175 TRP A CA 1
ATOM 1421 C C . TRP A 1 175 ? 0.876 -3.382 2.663 1.00 96.06 175 TRP A C 1
ATOM 1423 O O . TRP A 1 175 ? 0.538 -4.415 3.248 1.00 96.06 175 TRP A O 1
ATOM 1433 N N . LEU A 1 176 ? 0.079 -2.771 1.777 1.00 96.50 176 LEU A N 1
ATOM 1434 C CA . LEU A 1 176 ? -1.264 -3.247 1.416 1.00 96.50 176 LEU A CA 1
ATOM 1435 C C . LEU A 1 176 ? -1.266 -4.652 0.804 1.00 96.50 176 LEU A C 1
ATOM 1437 O O . LEU A 1 176 ? -2.279 -5.344 0.835 1.00 96.50 176 LEU A O 1
ATOM 1441 N N . GLU A 1 177 ? -0.124 -5.102 0.292 1.00 95.50 177 GLU A N 1
ATOM 1442 C CA . GLU A 1 177 ? 0.009 -6.396 -0.371 1.00 95.50 177 GLU A CA 1
ATOM 1443 C C . GLU A 1 177 ? 0.598 -7.493 0.513 1.00 95.50 177 GLU A C 1
ATOM 1445 O O . GLU A 1 177 ? 0.969 -8.560 0.014 1.00 95.50 177 GLU A O 1
ATOM 1450 N N . TYR A 1 178 ? 0.707 -7.263 1.824 1.00 95.62 178 TYR A N 1
ATOM 1451 C CA . TYR A 1 178 ? 1.101 -8.301 2.773 1.00 95.62 178 TYR A CA 1
ATOM 1452 C C . TYR A 1 178 ? -0.133 -8.816 3.526 1.00 95.62 178 TYR A C 1
ATOM 1454 O O . TYR A 1 178 ? -0.559 -8.198 4.505 1.00 95.62 178 TYR A O 1
ATOM 1462 N N . PRO A 1 179 ? -0.676 -9.997 3.159 1.00 95.94 179 PRO A N 1
ATOM 1463 C CA . PRO A 1 179 ? -1.847 -10.567 3.827 1.00 95.94 179 PRO A CA 1
ATOM 1464 C C . PRO A 1 179 ? -1.647 -10.751 5.333 1.00 95.94 179 PRO A C 1
ATOM 1466 O O . PRO A 1 179 ? -2.573 -10.558 6.112 1.00 95.94 179 PRO A O 1
ATOM 1469 N N . ARG A 1 180 ? -0.410 -11.056 5.752 1.00 96.69 180 ARG A N 1
ATOM 1470 C CA . ARG A 1 180 ? -0.029 -11.219 7.165 1.00 96.69 180 ARG A CA 1
ATOM 1471 C C . ARG A 1 180 ? -0.263 -9.959 8.003 1.00 96.69 180 ARG A C 1
ATOM 1473 O O . ARG A 1 180 ? -0.463 -10.077 9.203 1.00 96.69 180 ARG A O 1
ATOM 1480 N N . LEU A 1 181 ? -0.227 -8.784 7.377 1.00 97.00 181 LEU A N 1
ATOM 1481 C CA . LEU A 1 181 ? -0.489 -7.498 8.015 1.00 97.00 181 LEU A CA 1
ATOM 1482 C C . LEU A 1 181 ? -1.966 -7.112 7.877 1.00 97.00 181 LEU A C 1
ATOM 1484 O O . LEU A 1 181 ? -2.626 -6.772 8.856 1.00 97.00 181 LEU A O 1
ATOM 1488 N N . MET A 1 182 ? -2.486 -7.206 6.649 1.00 97.50 182 MET A N 1
ATOM 1489 C CA . MET A 1 182 ? -3.817 -6.708 6.305 1.00 97.50 182 MET A CA 1
ATOM 1490 C C . MET A 1 182 ? -4.951 -7.526 6.908 1.00 97.50 182 MET A C 1
ATOM 1492 O O . MET A 1 182 ? -5.947 -6.947 7.333 1.00 97.50 182 MET A O 1
ATOM 1496 N N . ILE A 1 183 ? -4.820 -8.855 6.957 1.00 97.94 183 ILE A N 1
ATOM 1497 C CA . ILE A 1 183 ? -5.886 -9.720 7.475 1.00 97.94 183 ILE A CA 1
ATOM 1498 C C . ILE A 1 183 ? -6.136 -9.431 8.966 1.00 97.94 183 ILE A C 1
ATOM 1500 O O . ILE A 1 183 ? -7.271 -9.087 9.300 1.00 97.94 183 ILE A O 1
ATOM 1504 N N . PRO A 1 184 ? -5.128 -9.476 9.866 1.00 98.19 184 PRO A N 1
ATOM 1505 C CA . PRO A 1 184 ? -5.349 -9.120 11.268 1.00 98.19 184 PRO A CA 1
ATOM 1506 C C . PRO A 1 184 ? -5.867 -7.690 11.449 1.00 98.19 184 PRO A C 1
ATOM 1508 O O . PRO A 1 184 ? -6.790 -7.473 12.232 1.00 98.19 184 PRO A O 1
ATOM 1511 N N . TYR A 1 185 ? -5.323 -6.726 10.694 1.00 98.25 185 TYR A N 1
ATOM 1512 C CA . TYR A 1 185 ? -5.758 -5.328 10.750 1.00 98.25 185 TYR A CA 1
ATOM 1513 C C . TYR A 1 185 ? -7.262 -5.178 10.480 1.00 98.25 185 TYR A C 1
ATOM 1515 O O . TYR A 1 185 ? -7.981 -4.546 11.260 1.00 98.25 185 TYR A O 1
ATOM 1523 N N . TRP A 1 186 ? -7.759 -5.792 9.403 1.00 98.12 186 TRP A N 1
ATOM 1524 C CA . TRP A 1 186 ? -9.171 -5.705 9.032 1.00 98.12 186 TRP A CA 1
ATOM 1525 C C . TRP A 1 186 ? -10.089 -6.485 9.972 1.00 98.12 186 TRP A C 1
ATOM 1527 O O . TRP A 1 186 ? -11.177 -6.000 10.279 1.00 98.12 186 TRP A O 1
ATOM 1537 N N . LEU A 1 187 ? -9.652 -7.639 10.486 1.00 98.50 187 LEU A N 1
ATOM 1538 C CA . LEU A 1 187 ? -10.415 -8.401 11.479 1.00 98.50 187 LEU A CA 1
ATOM 1539 C C . LEU A 1 187 ? -10.636 -7.591 12.762 1.00 98.50 187 LEU A C 1
ATOM 1541 O O . LEU A 1 187 ? -11.771 -7.460 13.221 1.00 98.50 187 LEU A O 1
ATOM 1545 N N . ILE A 1 188 ? -9.577 -6.987 13.310 1.00 98.44 188 ILE A N 1
ATOM 1546 C CA . ILE A 1 188 ? -9.675 -6.156 14.519 1.00 98.44 188 ILE A CA 1
ATOM 1547 C C . ILE A 1 188 ? -10.534 -4.915 14.247 1.00 98.44 188 ILE A C 1
ATOM 1549 O O . ILE A 1 188 ? -11.404 -4.576 15.048 1.00 98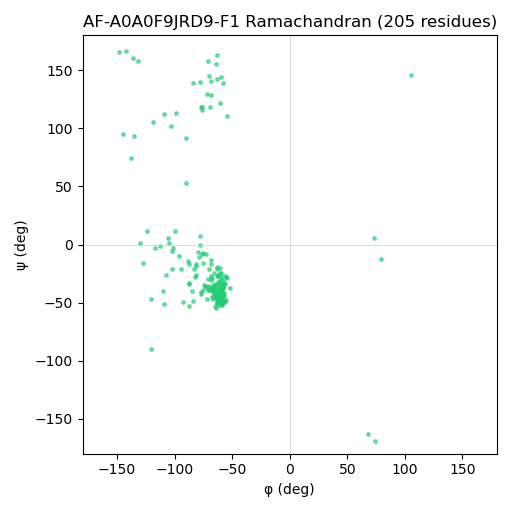.44 188 ILE A O 1
ATOM 1553 N N . THR A 1 189 ? -10.353 -4.270 13.091 1.00 98.31 189 THR A N 1
ATOM 1554 C CA . THR A 1 189 ? -11.181 -3.126 12.679 1.00 98.31 189 THR A CA 1
ATOM 1555 C C . THR A 1 189 ? -12.666 -3.495 12.618 1.00 98.31 189 THR A C 1
ATOM 1557 O O . THR A 1 189 ? -13.502 -2.748 13.122 1.00 98.31 189 THR A O 1
ATOM 1560 N N . GLY A 1 190 ? -13.008 -4.668 12.075 1.00 98.19 190 GLY A N 1
ATOM 1561 C CA . GLY A 1 190 ? -14.380 -5.182 12.038 1.00 98.19 190 GLY A CA 1
ATOM 1562 C C . GLY A 1 190 ? -14.994 -5.388 13.428 1.00 98.19 190 GLY A C 1
ATOM 1563 O O . GLY A 1 190 ? -16.147 -5.018 13.657 1.00 98.19 190 GLY A O 1
ATOM 1564 N N . LEU A 1 191 ? -14.218 -5.909 14.385 1.00 97.81 191 LEU A N 1
ATOM 1565 C CA . LEU A 1 191 ? -14.658 -6.051 15.779 1.00 97.81 191 LEU A CA 1
ATOM 1566 C C . LEU A 1 191 ? -14.920 -4.687 16.435 1.00 97.81 191 LEU A C 1
ATOM 1568 O O . LEU A 1 191 ? -15.954 -4.499 17.077 1.00 97.81 191 LEU A O 1
ATOM 1572 N N . LEU A 1 192 ? -14.030 -3.714 16.224 1.00 97.81 192 LEU A N 1
ATOM 1573 C CA . LEU A 1 192 ? -14.198 -2.352 16.739 1.00 97.81 192 LEU A CA 1
ATOM 1574 C C . LEU A 1 192 ? -15.400 -1.636 16.101 1.00 97.81 192 LEU A C 1
ATOM 1576 O O . LEU A 1 192 ? -16.143 -0.942 16.791 1.00 97.81 192 LEU A O 1
ATOM 1580 N N . LEU A 1 193 ? -15.657 -1.845 14.808 1.00 97.56 193 LEU A N 1
ATOM 1581 C CA . LEU A 1 193 ? -16.854 -1.330 14.136 1.00 97.56 193 LEU A CA 1
ATOM 1582 C C . LEU A 1 193 ? -18.146 -1.868 14.768 1.00 97.56 193 LEU A C 1
ATOM 1584 O O . LEU A 1 193 ? -19.080 -1.098 15.009 1.00 97.56 193 LEU A O 1
ATOM 1588 N N . LYS A 1 194 ? -18.190 -3.171 15.078 1.00 97.25 194 LYS A N 1
ATOM 1589 C CA . LYS A 1 194 ? -19.318 -3.788 15.790 1.00 97.25 194 LYS A CA 1
ATOM 1590 C C . LYS A 1 194 ? -19.513 -3.159 17.172 1.00 97.25 194 LYS A C 1
ATOM 1592 O O . LYS A 1 194 ? -20.645 -2.847 17.545 1.00 97.25 194 LYS A O 1
ATOM 1597 N N . GLU A 1 195 ? -18.428 -2.924 17.904 1.00 96.50 195 GLU A N 1
ATOM 1598 C CA . GLU A 1 195 ? -18.499 -2.292 19.224 1.00 96.50 195 GLU A CA 1
ATOM 1599 C C . GLU A 1 195 ? -18.971 -0.834 19.138 1.00 96.50 195 GLU A C 1
ATOM 1601 O O . GLU A 1 195 ? -19.832 -0.410 19.907 1.00 96.50 195 GLU A O 1
ATOM 1606 N N . MET A 1 196 ? -18.522 -0.076 18.133 1.00 96.56 196 MET A N 1
ATOM 1607 C CA . MET A 1 196 ? -19.021 1.280 17.883 1.00 96.56 196 MET A CA 1
ATOM 1608 C C . MET A 1 196 ? -20.540 1.282 17.662 1.00 96.56 196 MET A C 1
ATOM 1610 O O . MET A 1 196 ? -21.236 2.153 18.189 1.00 96.56 196 MET A O 1
ATOM 1614 N N . ALA A 1 197 ? -21.061 0.327 16.888 1.00 96.44 197 ALA A N 1
ATOM 1615 C CA . ALA A 1 197 ? -22.496 0.205 16.648 1.00 96.44 197 ALA A CA 1
ATOM 1616 C C . ALA A 1 197 ? -23.272 -0.096 17.946 1.00 96.44 197 ALA A C 1
ATOM 1618 O O . ALA A 1 197 ? -24.301 0.530 18.204 1.00 96.44 197 ALA A O 1
ATOM 1619 N N . SER A 1 198 ? -22.743 -0.984 18.796 1.00 95.50 198 SER A N 1
ATOM 1620 C CA . SER A 1 198 ? -23.289 -1.293 20.130 1.00 95.50 198 SER A CA 1
ATOM 1621 C C . SER A 1 198 ? -23.340 -0.053 21.033 1.00 95.50 198 SER A C 1
ATOM 1623 O O . SER A 1 198 ? -24.385 0.260 21.612 1.00 95.50 198 SER A O 1
ATOM 1625 N N . VAL A 1 199 ? -22.245 0.712 21.098 1.00 94.19 199 VAL A N 1
ATOM 1626 C CA . VAL A 1 199 ? -22.163 1.955 21.884 1.00 94.19 199 VAL A CA 1
ATOM 1627 C C . VAL A 1 199 ? -23.161 3.002 21.382 1.00 94.19 199 VAL A C 1
ATOM 1629 O O . VAL A 1 199 ? -23.856 3.618 22.191 1.00 94.19 199 VAL A O 1
ATOM 1632 N N . LYS A 1 200 ? -23.282 3.188 20.059 1.00 94.69 200 LYS A N 1
ATOM 1633 C CA . LYS A 1 200 ? -24.261 4.118 19.468 1.00 94.69 200 LYS A CA 1
ATOM 1634 C C . LYS A 1 200 ? -25.700 3.731 19.811 1.00 94.69 200 LYS A C 1
ATOM 1636 O O . LYS A 1 200 ? -26.470 4.601 20.207 1.00 94.69 200 LYS A O 1
ATOM 1641 N N . LYS A 1 201 ? -26.047 2.441 19.728 1.00 94.69 201 LYS A N 1
ATOM 1642 C CA . LYS A 1 201 ? -27.391 1.947 20.068 1.00 94.69 201 LYS A CA 1
ATOM 1643 C C . LYS A 1 201 ? -27.765 2.266 21.522 1.00 94.69 201 LYS A C 1
ATOM 1645 O O . LYS A 1 201 ? -28.793 2.889 21.760 1.00 94.69 201 LYS A O 1
ATOM 1650 N N . LYS A 1 202 ? -26.878 1.957 22.477 1.00 92.19 202 LYS A N 1
ATOM 1651 C CA . LYS A 1 202 ? -27.089 2.241 23.912 1.00 92.19 202 LYS A CA 1
ATOM 1652 C C . LYS A 1 202 ? -27.220 3.733 24.234 1.00 92.19 202 LYS A C 1
ATOM 1654 O O . LYS A 1 202 ? -27.796 4.084 25.259 1.00 92.19 202 LYS A O 1
ATOM 1659 N N . LYS A 1 203 ? -26.627 4.614 23.420 1.00 89.44 203 LYS A N 1
ATOM 1660 C CA . LYS A 1 203 ? -26.737 6.069 23.595 1.00 89.44 203 LYS A CA 1
ATOM 1661 C C . LYS A 1 203 ? -28.104 6.583 23.144 1.00 89.44 203 LYS A C 1
ATOM 1663 O O . LYS A 1 203 ? -28.663 7.433 23.823 1.00 89.44 203 LYS A O 1
ATOM 1668 N N . ASN A 1 204 ? -28.634 6.037 22.051 1.00 90.62 204 ASN A N 1
ATOM 1669 C CA . ASN A 1 204 ? -29.944 6.415 21.523 1.00 90.62 204 ASN A CA 1
ATOM 1670 C C . ASN A 1 204 ? -31.102 5.931 22.410 1.00 90.62 204 ASN A C 1
ATOM 1672 O O . ASN A 1 204 ? -32.116 6.601 22.468 1.00 90.62 204 ASN A O 1
ATOM 1676 N N . GLU A 1 205 ? -30.950 4.813 23.127 1.00 90.81 205 GLU A N 1
ATOM 1677 C CA . GLU A 1 205 ? -31.966 4.299 24.070 1.00 90.81 205 GLU A CA 1
ATOM 1678 C C . GLU A 1 205 ? -32.081 5.117 25.374 1.00 90.81 205 GLU A C 1
ATOM 1680 O O . GLU A 1 205 ? -32.962 4.857 26.187 1.00 90.81 205 GLU A O 1
ATOM 1685 N N . LYS A 1 206 ? -31.171 6.071 25.615 1.00 77.19 206 LYS A N 1
ATOM 1686 C CA . LYS A 1 206 ? -31.158 6.920 26.822 1.00 77.19 206 LYS A CA 1
ATOM 1687 C C . LYS A 1 206 ? -31.714 8.328 26.599 1.00 77.19 206 LYS A C 1
ATOM 1689 O O . LYS A 1 206 ? -31.711 9.111 27.547 1.00 77.19 206 LYS A O 1
ATOM 1694 N N . ILE A 1 207 ? -32.089 8.651 25.364 1.00 67.50 207 ILE A N 1
ATOM 1695 C CA . ILE A 1 207 ? -32.689 9.926 24.950 1.00 67.50 207 ILE A CA 1
ATOM 1696 C C . ILE A 1 207 ? -34.184 9.682 24.789 1.00 67.50 207 ILE A C 1
ATOM 1698 O O . ILE A 1 207 ? -34.954 10.531 25.279 1.00 67.50 207 ILE A O 1
#

Organism: NCBI:txid412755